Protein AF-C4XZP6-F1 (afdb_monomer_lite)

Structure (mmCIF, N/CA/C/O backbone):
data_AF-C4XZP6-F1
#
_entry.id   AF-C4XZP6-F1
#
loop_
_atom_site.group_PDB
_atom_site.id
_atom_site.type_symbol
_atom_site.label_atom_id
_atom_site.label_alt_id
_atom_site.label_comp_id
_atom_site.label_asym_id
_atom_site.label_entity_id
_atom_site.label_seq_id
_atom_site.pdbx_PDB_ins_code
_atom_site.Cartn_x
_atom_site.Cartn_y
_atom_site.Cartn_z
_atom_site.occupancy
_atom_site.B_iso_or_equiv
_atom_site.auth_seq_id
_atom_site.auth_comp_id
_atom_site.auth_asym_id
_atom_site.auth_atom_id
_atom_site.pdbx_PDB_model_num
ATOM 1 N N . MET A 1 1 ? 1.980 10.083 17.761 1.00 36.56 1 MET A N 1
ATOM 2 C CA . MET A 1 1 ? 0.941 9.073 18.060 1.00 36.56 1 MET A CA 1
ATOM 3 C C . MET A 1 1 ? -0.203 9.316 17.081 1.00 36.56 1 MET A C 1
ATOM 5 O O . MET A 1 1 ? -0.832 10.356 17.177 1.00 36.56 1 MET A O 1
ATOM 9 N N . ILE A 1 2 ? -0.388 8.468 16.061 1.00 39.47 2 ILE A N 1
ATOM 10 C CA . ILE A 1 2 ? -1.493 8.646 15.091 1.00 39.47 2 ILE A CA 1
ATOM 11 C C . ILE A 1 2 ? -2.807 8.425 15.848 1.00 39.47 2 ILE A C 1
ATOM 13 O O . ILE A 1 2 ? -3.033 7.315 16.325 1.00 39.47 2 ILE A O 1
ATOM 17 N N . SER A 1 3 ? -3.606 9.473 16.034 1.00 38.59 3 SER A N 1
ATOM 18 C CA . SER A 1 3 ? -4.962 9.370 16.576 1.00 38.59 3 SER A CA 1
ATOM 19 C C . SER A 1 3 ? -5.881 8.939 15.438 1.00 38.59 3 SER A C 1
ATOM 21 O O . SER A 1 3 ? -5.960 9.633 14.428 1.00 38.59 3 SER A O 1
ATOM 23 N N . VAL A 1 4 ? -6.518 7.777 15.568 1.00 53.53 4 VAL A N 1
ATOM 24 C CA . VAL A 1 4 ? -7.528 7.315 14.612 1.00 53.53 4 VAL A CA 1
ATOM 25 C C . VAL A 1 4 ? -8.869 7.786 15.163 1.00 53.53 4 VAL A C 1
ATOM 27 O O . VAL A 1 4 ? -9.370 7.216 16.126 1.00 53.53 4 VAL A O 1
ATOM 30 N N . ASN A 1 5 ? -9.392 8.885 14.620 1.00 47.44 5 ASN A N 1
ATOM 31 C CA . ASN A 1 5 ? -10.700 9.419 14.990 1.00 47.44 5 ASN A CA 1
ATOM 32 C C . ASN A 1 5 ? -11.721 8.890 13.976 1.00 47.44 5 ASN A C 1
ATOM 34 O O . ASN A 1 5 ? -11.789 9.409 12.862 1.00 47.44 5 ASN A O 1
ATOM 38 N N . SER A 1 6 ? -12.442 7.817 14.306 1.00 54.12 6 SER A N 1
ATOM 39 C CA . SER A 1 6 ? -13.440 7.233 13.411 1.00 54.12 6 SER A CA 1
ATOM 40 C C . SER A 1 6 ? -14.830 7.793 13.716 1.00 54.12 6 SER A C 1
ATOM 42 O O . SER A 1 6 ? -15.348 7.698 14.825 1.00 54.12 6 SER A O 1
ATOM 44 N N . THR A 1 7 ? -15.450 8.424 12.722 1.00 53.44 7 THR A N 1
ATOM 45 C CA . THR A 1 7 ? -16.771 9.062 12.830 1.00 53.44 7 THR A CA 1
ATOM 46 C C . THR A 1 7 ? -17.940 8.082 12.640 1.00 53.44 7 THR A C 1
ATOM 48 O O . THR A 1 7 ? -19.005 8.512 12.221 1.00 53.44 7 THR A O 1
ATOM 51 N N . SER A 1 8 ? -17.784 6.805 13.027 1.00 56.16 8 SER A N 1
ATOM 52 C CA . SER A 1 8 ? -18.677 5.653 12.763 1.00 56.16 8 SER A CA 1
ATOM 53 C C . SER A 1 8 ? -18.422 4.952 11.423 1.00 56.16 8 SER A C 1
ATOM 55 O O . SER A 1 8 ? -18.529 5.551 10.352 1.00 56.16 8 SER A O 1
ATOM 57 N N . ILE A 1 9 ? -18.129 3.650 11.482 1.00 63.28 9 ILE A N 1
ATOM 58 C CA . ILE A 1 9 ? -18.128 2.736 10.338 1.00 63.28 9 ILE A CA 1
ATOM 59 C C . ILE A 1 9 ? -19.550 2.210 10.127 1.00 63.28 9 ILE A C 1
ATOM 61 O O . ILE A 1 9 ? -20.199 1.706 11.042 1.00 63.28 9 ILE A O 1
ATOM 65 N N . ASN A 1 10 ? -20.033 2.298 8.889 1.00 64.81 10 ASN A N 1
ATOM 66 C CA . ASN A 1 10 ? -21.337 1.779 8.500 1.00 64.81 10 ASN A CA 1
ATOM 67 C C . ASN A 1 10 ? -21.317 0.229 8.438 1.00 64.81 10 ASN A C 1
ATOM 69 O O . ASN A 1 10 ? -20.648 -0.328 7.561 1.00 64.81 10 ASN A O 1
ATOM 73 N N . PRO A 1 11 ? -22.075 -0.494 9.289 1.00 72.00 11 PRO A N 1
ATOM 74 C CA . PRO A 1 11 ? -22.080 -1.961 9.314 1.00 72.00 11 PRO A CA 1
ATOM 75 C C . PRO A 1 11 ? -22.844 -2.601 8.142 1.00 72.00 11 PRO A C 1
ATOM 77 O O . PRO A 1 11 ? -22.829 -3.822 7.991 1.00 72.00 11 PRO A O 1
ATOM 80 N N . THR A 1 12 ? -23.498 -1.815 7.281 1.00 75.81 12 THR A N 1
ATOM 81 C CA . THR A 1 12 ? -24.358 -2.322 6.191 1.00 75.81 12 THR A CA 1
ATOM 82 C C . THR A 1 12 ? -23.607 -3.219 5.193 1.00 75.81 12 THR A C 1
ATOM 84 O O . THR A 1 12 ? -24.214 -4.043 4.514 1.00 75.81 12 THR A O 1
ATOM 87 N N . HIS A 1 13 ? -22.276 -3.122 5.127 1.00 80.31 13 HIS A N 1
ATOM 88 C CA . HIS A 1 13 ? -21.452 -3.886 4.185 1.00 80.31 13 HIS A CA 1
ATOM 89 C C . HIS A 1 13 ? -20.840 -5.176 4.754 1.00 80.31 13 HIS A C 1
ATOM 91 O O . HIS A 1 13 ? -20.135 -5.871 4.021 1.00 80.31 13 HIS A O 1
ATOM 97 N N . VAL A 1 14 ? -21.123 -5.549 6.010 1.00 88.50 14 VAL A N 1
ATOM 98 C CA . VAL A 1 14 ? -20.562 -6.766 6.641 1.00 88.50 14 VAL A CA 1
ATOM 99 C C . VAL A 1 14 ? -20.838 -8.021 5.808 1.00 88.50 14 VAL A C 1
ATOM 101 O O . VAL A 1 14 ? -19.929 -8.814 5.569 1.00 88.50 14 VAL A O 1
ATOM 104 N N . THR A 1 15 ? -22.058 -8.177 5.288 1.00 88.81 15 THR A N 1
ATOM 105 C CA . THR A 1 15 ? -22.430 -9.323 4.441 1.00 88.81 15 THR A CA 1
ATOM 106 C C . THR A 1 15 ? -21.605 -9.377 3.153 1.00 88.81 15 THR A C 1
ATOM 108 O O . THR A 1 15 ? -21.141 -10.445 2.757 1.00 88.81 15 THR A O 1
ATOM 111 N N . GLY A 1 16 ? -21.365 -8.224 2.519 1.00 85.75 16 GLY A N 1
ATOM 112 C CA . GLY A 1 16 ? -20.527 -8.128 1.320 1.00 85.75 16 GLY A CA 1
ATOM 113 C C . GLY A 1 16 ? -19.057 -8.451 1.603 1.00 85.75 16 GLY A C 1
ATOM 114 O O . GLY A 1 16 ? -18.406 -9.117 0.797 1.00 85.75 16 GLY A O 1
ATOM 115 N N . LEU A 1 17 ? -18.545 -8.053 2.772 1.00 87.00 17 LEU A N 1
ATOM 116 C CA . LEU A 1 17 ? -17.186 -8.377 3.215 1.00 87.00 17 LEU A CA 1
ATOM 117 C C . LEU A 1 17 ? -17.019 -9.877 3.479 1.00 87.00 17 LEU A C 1
ATOM 119 O O . LEU A 1 17 ? -16.052 -10.472 3.009 1.00 87.00 17 LEU A O 1
ATOM 123 N N . LEU A 1 18 ? -17.978 -10.511 4.158 1.00 92.56 18 LEU A N 1
ATOM 124 C CA . LEU A 1 18 ? -17.967 -11.960 4.390 1.00 92.56 18 LEU A CA 1
ATOM 125 C C . LEU A 1 18 ? -18.043 -12.748 3.078 1.00 92.56 18 LEU A C 1
ATOM 127 O O . LEU A 1 18 ? -17.294 -13.709 2.894 1.00 92.56 18 LEU A O 1
ATOM 131 N N . HIS A 1 19 ? -18.891 -12.312 2.143 1.00 92.19 19 HIS A N 1
ATOM 132 C CA . HIS A 1 19 ? -18.957 -12.907 0.809 1.00 92.19 19 HIS A CA 1
ATOM 133 C C . HIS A 1 19 ? -17.624 -12.765 0.065 1.00 92.19 19 HIS A C 1
ATOM 135 O O . HIS A 1 19 ? -17.132 -13.731 -0.512 1.00 92.19 19 HIS A O 1
ATOM 141 N N . THR A 1 20 ? -17.002 -11.585 0.122 1.00 90.62 20 THR A N 1
ATOM 142 C CA . THR A 1 20 ? -15.685 -11.339 -0.487 1.00 90.62 20 THR A CA 1
ATOM 143 C C . THR A 1 20 ? -14.618 -12.240 0.124 1.00 90.62 20 THR A C 1
ATOM 145 O O . THR A 1 20 ? -13.836 -12.835 -0.610 1.00 90.62 20 THR A O 1
ATOM 148 N N . LEU A 1 21 ? -14.611 -12.407 1.446 1.00 92.62 21 LEU A N 1
ATOM 149 C CA . LEU A 1 21 ? -13.652 -13.255 2.151 1.00 92.62 21 LEU A CA 1
ATOM 150 C C . LEU A 1 21 ? -13.828 -14.738 1.785 1.00 92.62 21 LEU A C 1
ATOM 152 O O . LEU A 1 21 ? -12.851 -15.427 1.480 1.00 92.62 21 LEU A O 1
ATOM 156 N N . SER A 1 22 ? -15.070 -15.226 1.749 1.00 95.75 22 SER A N 1
ATOM 157 C CA . SER A 1 22 ? -15.385 -16.596 1.326 1.00 95.75 22 SER A CA 1
ATOM 158 C C . SER A 1 22 ? -15.043 -16.837 -0.151 1.00 95.75 22 SER A C 1
ATOM 160 O O . SER A 1 22 ? -14.381 -17.818 -0.488 1.00 95.75 22 SER A O 1
ATOM 162 N N . SER A 1 23 ? -15.412 -15.911 -1.035 1.00 93.50 23 SER A N 1
ATOM 163 C CA . SER A 1 23 ? -15.118 -16.011 -2.464 1.00 93.50 23 SER A CA 1
ATOM 164 C C . SER A 1 23 ? -13.610 -15.964 -2.729 1.00 93.50 23 SER A C 1
ATOM 166 O O . SER A 1 23 ? -13.070 -16.870 -3.365 1.00 93.50 23 SER A O 1
ATOM 168 N N . ALA A 1 24 ? -12.902 -14.977 -2.174 1.00 92.44 24 ALA A N 1
ATOM 169 C CA . ALA A 1 24 ? -11.463 -14.822 -2.361 1.00 92.44 24 ALA A CA 1
ATOM 170 C C . ALA A 1 24 ? -10.676 -16.016 -1.809 1.00 92.44 24 ALA A C 1
ATOM 172 O O . ALA A 1 24 ? -9.755 -16.481 -2.474 1.00 92.44 24 ALA A O 1
ATOM 173 N N . SER A 1 25 ? -11.052 -16.557 -0.644 1.00 94.25 25 SER A N 1
ATOM 174 C CA . SER A 1 25 ? -10.408 -17.760 -0.095 1.00 94.25 25 SER A CA 1
ATOM 175 C C . SER A 1 25 ? -10.616 -18.989 -0.983 1.00 94.25 25 SER A C 1
ATOM 177 O O . SER A 1 25 ? -9.656 -19.719 -1.234 1.00 94.25 25 SER A O 1
ATOM 179 N N . SER A 1 26 ? -11.823 -19.186 -1.527 1.00 94.88 26 SER A N 1
ATOM 180 C CA . SER A 1 26 ? -12.100 -20.301 -2.444 1.00 94.88 26 SER A CA 1
ATOM 181 C C . SER A 1 26 ? -11.278 -20.225 -3.739 1.00 94.88 26 SER A C 1
ATOM 183 O O . SER A 1 26 ? -10.743 -21.233 -4.203 1.00 94.88 26 SER A O 1
ATOM 185 N N . ILE A 1 27 ? -11.109 -19.022 -4.297 1.00 91.81 27 ILE A N 1
ATOM 186 C CA . ILE A 1 27 ? -10.328 -18.816 -5.521 1.00 91.81 27 ILE A CA 1
ATOM 187 C C . ILE A 1 27 ? -8.834 -18.937 -5.225 1.00 91.81 27 ILE A C 1
ATOM 189 O O . ILE A 1 27 ? -8.109 -19.578 -5.981 1.00 91.81 27 ILE A O 1
ATOM 193 N N . LEU A 1 28 ? -8.366 -18.386 -4.104 1.00 92.12 28 LEU A N 1
ATOM 194 C CA . LEU A 1 28 ? -6.965 -18.474 -3.697 1.00 92.12 28 LEU A CA 1
ATOM 195 C C . LEU A 1 28 ? -6.515 -19.930 -3.514 1.00 92.12 28 LEU A C 1
ATOM 197 O O . LEU A 1 28 ? -5.395 -20.265 -3.887 1.00 92.12 28 LEU A O 1
ATOM 201 N N . ALA A 1 29 ? -7.399 -20.806 -3.023 1.00 92.56 29 ALA A N 1
ATOM 202 C CA . ALA A 1 29 ? -7.123 -22.235 -2.870 1.00 92.56 29 ALA A CA 1
ATOM 203 C C . ALA A 1 29 ? -6.872 -22.969 -4.203 1.00 92.56 29 ALA A C 1
ATOM 205 O O . ALA A 1 29 ? -6.243 -24.024 -4.212 1.00 92.56 29 ALA A O 1
ATOM 206 N N . THR A 1 30 ? -7.352 -22.422 -5.323 1.00 93.81 30 THR A N 1
ATOM 207 C CA . THR A 1 30 ? -7.225 -23.021 -6.666 1.00 93.81 30 THR A CA 1
ATOM 208 C C . THR A 1 30 ? -6.339 -22.201 -7.610 1.00 93.81 30 THR A C 1
ATOM 210 O O . THR A 1 30 ? -6.066 -22.608 -8.741 1.00 93.81 30 THR A O 1
ATOM 213 N N . ALA A 1 31 ? -5.858 -21.038 -7.166 1.00 90.25 31 ALA A N 1
ATOM 214 C CA . ALA A 1 31 ? -5.046 -20.143 -7.971 1.00 90.25 31 ALA A CA 1
ATOM 215 C C . ALA A 1 31 ? -3.575 -20.585 -7.985 1.00 90.25 31 ALA A C 1
ATOM 217 O O . ALA A 1 31 ? -2.897 -20.595 -6.964 1.00 90.25 31 ALA A O 1
ATOM 218 N N . HIS A 1 32 ? -3.051 -20.877 -9.178 1.00 89.31 32 HIS A N 1
ATOM 219 C CA . HIS A 1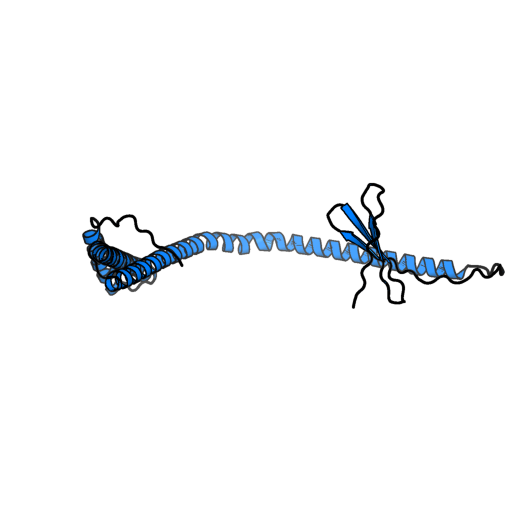 32 ? -1.640 -21.248 -9.371 1.00 89.31 32 HIS A CA 1
ATOM 220 C C . HIS A 1 32 ? -0.786 -20.143 -10.011 1.00 89.31 32 HIS A C 1
ATOM 222 O O . HIS A 1 32 ? 0.435 -20.252 -10.066 1.00 89.31 32 HIS A O 1
ATOM 228 N N . LYS A 1 33 ? -1.411 -19.081 -10.533 1.00 87.00 33 LYS A N 1
ATOM 229 C CA . LYS A 1 33 ? -0.711 -17.959 -11.178 1.00 87.00 33 LYS A CA 1
ATOM 230 C C . LYS A 1 33 ? -0.497 -16.820 -10.181 1.00 87.00 33 LYS A C 1
ATOM 232 O O . LYS A 1 33 ? -1.428 -16.449 -9.471 1.00 87.00 33 LYS A O 1
ATOM 237 N N . ASN A 1 34 ? 0.685 -16.202 -10.219 1.00 82.38 34 ASN A N 1
ATOM 238 C CA . ASN A 1 34 ? 1.077 -15.129 -9.293 1.00 82.38 34 ASN A CA 1
ATOM 239 C C . ASN A 1 34 ? 0.108 -13.935 -9.286 1.00 82.38 34 ASN A C 1
ATOM 241 O O . ASN A 1 34 ? -0.184 -13.407 -8.221 1.00 82.38 34 ASN A O 1
ATOM 245 N N . GLY A 1 35 ? -0.420 -13.533 -10.450 1.00 82.94 35 GLY A N 1
ATOM 246 C CA . GLY A 1 35 ? -1.363 -12.410 -10.554 1.00 82.94 35 GLY A CA 1
ATOM 247 C C . GLY A 1 35 ? -2.646 -12.638 -9.743 1.00 82.94 35 GLY A C 1
ATOM 248 O O . GLY A 1 35 ? -2.888 -11.905 -8.789 1.00 82.94 35 GLY A O 1
ATOM 249 N N . PRO A 1 36 ? -3.437 -13.683 -10.056 1.00 81.31 36 PRO A N 1
ATOM 250 C CA . PRO A 1 36 ? -4.613 -14.047 -9.270 1.00 81.31 36 PRO A CA 1
ATOM 251 C C . PRO A 1 36 ? -4.313 -14.245 -7.780 1.00 81.31 36 PRO A C 1
ATOM 253 O O . PRO A 1 36 ? -5.028 -13.699 -6.947 1.00 81.31 36 PRO A O 1
ATOM 256 N N . VAL A 1 37 ? -3.239 -14.965 -7.431 1.00 87.44 37 VAL A N 1
ATOM 257 C CA . VAL A 1 37 ? -2.861 -15.187 -6.022 1.00 87.44 37 VAL A CA 1
ATOM 258 C C . VAL A 1 37 ? -2.673 -13.859 -5.288 1.00 87.44 37 VAL A C 1
ATOM 260 O O . VAL A 1 37 ? -3.221 -13.670 -4.203 1.00 87.44 37 VAL A O 1
ATOM 263 N N . TYR A 1 38 ? -1.965 -12.912 -5.905 1.00 86.44 38 TYR A N 1
ATOM 264 C CA . TYR A 1 38 ? -1.749 -11.589 -5.334 1.00 86.44 38 TYR A CA 1
ATOM 265 C C . TYR A 1 38 ? -3.066 -10.823 -5.157 1.00 86.44 38 TYR A C 1
ATOM 267 O O . TYR A 1 38 ? -3.403 -10.442 -4.035 1.00 86.44 38 TYR A O 1
ATOM 275 N N . THR A 1 39 ? -3.858 -10.671 -6.220 1.00 87.75 39 THR A N 1
ATOM 276 C CA . THR A 1 39 ? -5.121 -9.916 -6.184 1.00 87.75 39 THR A CA 1
ATOM 277 C C . THR A 1 39 ? -6.100 -10.470 -5.144 1.00 87.75 39 THR A C 1
ATOM 279 O O . THR A 1 39 ? -6.626 -9.718 -4.324 1.00 87.75 39 THR A O 1
ATOM 282 N N . TYR A 1 40 ? -6.308 -11.789 -5.111 1.00 90.75 40 TYR A N 1
ATOM 283 C CA . TYR A 1 40 ? -7.232 -12.397 -4.151 1.00 90.75 40 TYR A CA 1
ATOM 284 C C . TYR A 1 40 ? -6.689 -12.374 -2.715 1.00 90.75 40 TYR A C 1
ATOM 286 O O . TYR A 1 40 ? -7.476 -12.244 -1.776 1.00 90.75 40 TYR A O 1
ATOM 294 N N . SER A 1 41 ? -5.364 -12.406 -2.516 1.00 90.62 41 SER A N 1
ATOM 295 C CA . SER A 1 41 ? -4.771 -12.213 -1.184 1.00 90.62 41 SER A CA 1
ATOM 296 C C . SER A 1 41 ? -5.009 -10.800 -0.635 1.00 90.62 41 SER A C 1
ATOM 298 O O . SER A 1 41 ? -5.280 -10.644 0.557 1.00 90.62 41 SER A O 1
ATOM 300 N N . GLN A 1 42 ? -4.999 -9.778 -1.499 1.00 90.56 42 GLN A N 1
ATOM 301 C CA . GLN A 1 42 ? -5.335 -8.407 -1.112 1.00 90.56 42 GLN A CA 1
ATOM 302 C C . GLN A 1 42 ? -6.809 -8.271 -0.734 1.00 90.56 42 GLN A C 1
ATOM 304 O O . GLN A 1 42 ? -7.117 -7.661 0.289 1.00 90.56 42 GLN A O 1
ATOM 309 N N . TYR A 1 43 ? -7.717 -8.877 -1.505 1.00 91.75 43 TYR A N 1
ATOM 310 C CA . TYR A 1 43 ? -9.146 -8.889 -1.171 1.00 91.75 43 TYR A CA 1
ATOM 311 C C . TYR A 1 43 ? -9.413 -9.571 0.170 1.00 91.75 43 TYR A C 1
ATOM 313 O O . TYR A 1 43 ? -10.204 -9.068 0.966 1.00 91.75 43 TYR A O 1
ATOM 321 N N . LEU A 1 44 ? -8.715 -10.672 0.456 1.00 92.50 44 LEU A N 1
ATOM 322 C CA . LEU A 1 44 ? -8.837 -11.386 1.724 1.00 92.50 44 LEU A CA 1
ATOM 323 C C . LEU A 1 44 ? -8.329 -10.539 2.900 1.00 92.50 44 LEU A C 1
ATOM 325 O O . LEU A 1 44 ? -9.043 -10.387 3.893 1.00 92.50 44 LEU A O 1
ATOM 329 N N . ARG A 1 45 ? -7.137 -9.938 2.777 1.00 91.94 45 ARG A N 1
ATOM 330 C CA . ARG A 1 45 ? -6.576 -9.038 3.801 1.00 91.94 45 ARG A CA 1
ATOM 331 C C . ARG A 1 45 ? -7.471 -7.822 4.034 1.00 91.94 45 ARG A C 1
ATOM 333 O O . ARG A 1 45 ? -7.759 -7.506 5.183 1.00 91.94 45 ARG A O 1
ATOM 340 N N . GLY A 1 46 ? -7.951 -7.188 2.964 1.00 91.44 46 GLY A N 1
ATOM 341 C CA . GLY A 1 46 ? -8.825 -6.018 3.041 1.00 91.44 46 GLY A CA 1
ATOM 342 C C . GLY A 1 46 ? -10.145 -6.349 3.727 1.00 91.44 46 GLY A C 1
ATOM 343 O O . GLY A 1 46 ? -10.510 -5.694 4.699 1.00 91.44 46 GLY A O 1
ATOM 344 N N . ALA A 1 47 ? -10.809 -7.428 3.300 1.00 90.94 47 ALA A N 1
ATOM 345 C CA . ALA A 1 47 ? -12.059 -7.870 3.909 1.00 90.94 47 ALA A CA 1
ATOM 346 C C . ALA A 1 47 ? -11.888 -8.235 5.392 1.00 90.94 47 ALA A C 1
ATOM 348 O O . ALA A 1 47 ? -12.694 -7.818 6.225 1.00 90.94 47 ALA A O 1
ATOM 349 N N . SER A 1 48 ? -10.820 -8.960 5.739 1.00 93.50 48 SER A N 1
ATOM 350 C CA . SER A 1 48 ? -10.525 -9.327 7.128 1.00 93.50 48 SER A CA 1
ATOM 351 C C . SER A 1 48 ? -10.223 -8.105 7.999 1.00 93.50 48 SER A C 1
ATOM 353 O O . SER A 1 48 ? -10.734 -8.013 9.115 1.00 93.50 48 SER A O 1
ATOM 355 N N . ALA A 1 49 ? -9.420 -7.158 7.510 1.00 91.88 49 ALA A N 1
ATOM 356 C CA . ALA A 1 49 ? -9.093 -5.940 8.246 1.00 91.88 49 ALA A CA 1
ATOM 357 C C . ALA A 1 49 ? -10.337 -5.059 8.447 1.00 91.88 49 ALA A C 1
ATOM 359 O O . ALA A 1 49 ? -10.576 -4.580 9.555 1.00 91.88 49 ALA A O 1
ATOM 360 N N . SER A 1 50 ? -11.191 -4.915 7.428 1.00 91.19 50 SER A N 1
ATOM 361 C CA . SER A 1 50 ? -12.460 -4.188 7.551 1.00 91.19 50 SER A CA 1
ATOM 362 C C . SER A 1 50 ? -13.416 -4.835 8.560 1.00 91.19 50 SER A C 1
ATOM 364 O O . SER A 1 50 ? -14.014 -4.125 9.367 1.00 91.19 50 SER A O 1
ATOM 366 N N . LEU A 1 51 ? -13.538 -6.167 8.570 1.00 91.00 51 LEU A N 1
ATOM 367 C CA . LEU A 1 51 ? -14.353 -6.878 9.565 1.00 91.00 51 LEU A CA 1
ATOM 368 C C . LEU A 1 51 ? -13.803 -6.696 10.987 1.00 91.00 51 LEU A C 1
ATOM 370 O O . LEU A 1 51 ? -14.573 -6.432 11.913 1.00 91.00 51 LEU A O 1
ATOM 374 N N . ASN A 1 52 ? -12.479 -6.755 11.155 1.00 92.00 52 ASN A N 1
ATOM 375 C CA . ASN A 1 52 ? -11.830 -6.488 12.438 1.00 92.00 52 ASN A CA 1
ATOM 376 C C . ASN A 1 52 ? -12.091 -5.052 12.913 1.00 92.00 52 ASN A C 1
ATOM 378 O O . ASN A 1 52 ? -12.438 -4.861 14.079 1.00 92.00 52 ASN A O 1
ATOM 382 N N . ALA A 1 53 ? -12.010 -4.060 12.022 1.00 90.19 53 ALA A N 1
ATOM 383 C CA . ALA A 1 53 ? -12.323 -2.667 12.339 1.00 90.19 53 ALA A CA 1
ATOM 384 C C . ALA A 1 53 ? -13.783 -2.491 12.795 1.00 90.19 53 ALA A C 1
ATOM 386 O O . ALA A 1 53 ? -14.024 -1.899 13.845 1.00 90.19 53 ALA A O 1
ATOM 387 N N . ILE A 1 54 ? -14.746 -3.076 12.070 1.00 89.56 54 ILE A N 1
ATOM 388 C CA . ILE A 1 54 ? -16.175 -3.042 12.435 1.00 89.56 54 ILE A CA 1
ATOM 389 C C . ILE A 1 54 ? -16.400 -3.684 13.810 1.00 89.56 54 ILE A C 1
ATOM 391 O O . ILE A 1 54 ? -17.101 -3.127 14.658 1.00 89.56 54 ILE A O 1
ATOM 395 N N . SER A 1 55 ? -15.780 -4.842 14.060 1.00 91.75 55 SER A N 1
ATOM 396 C CA . SER A 1 55 ? -15.902 -5.525 15.351 1.00 91.75 55 SER A CA 1
ATOM 397 C C . SER A 1 55 ? -15.319 -4.687 16.497 1.00 91.75 55 SER A C 1
ATOM 399 O O . SER A 1 55 ? -15.962 -4.537 17.536 1.00 91.75 55 SER A O 1
ATOM 401 N N . ALA A 1 56 ? -14.159 -4.056 16.294 1.00 89.94 56 ALA A N 1
ATOM 402 C CA . ALA A 1 56 ? -13.515 -3.207 17.288 1.00 89.94 56 ALA A CA 1
ATOM 403 C C . ALA A 1 56 ? -14.346 -1.954 17.604 1.00 89.94 56 ALA A C 1
ATOM 405 O O . ALA A 1 56 ? -14.466 -1.577 18.771 1.00 89.94 56 ALA A O 1
ATOM 406 N N . GLU A 1 57 ? -14.979 -1.343 16.600 1.00 87.81 57 GLU A N 1
ATOM 407 C CA . GLU A 1 57 ? -15.896 -0.224 16.827 1.00 87.81 57 GLU A CA 1
ATOM 408 C C . GLU A 1 57 ? -17.132 -0.624 17.627 1.00 87.81 57 GLU A C 1
ATOM 410 O O . GLU A 1 57 ? -17.534 0.107 18.533 1.00 87.81 57 GLU A O 1
ATOM 415 N N . SER A 1 58 ? -17.705 -1.800 17.357 1.00 88.94 58 SER A N 1
ATOM 416 C CA . SER A 1 58 ? -18.846 -2.296 18.135 1.00 88.94 58 SER A CA 1
ATOM 417 C C . SER A 1 58 ? -18.501 -2.460 19.625 1.00 88.94 58 SER A C 1
ATOM 419 O O . SER A 1 58 ? -19.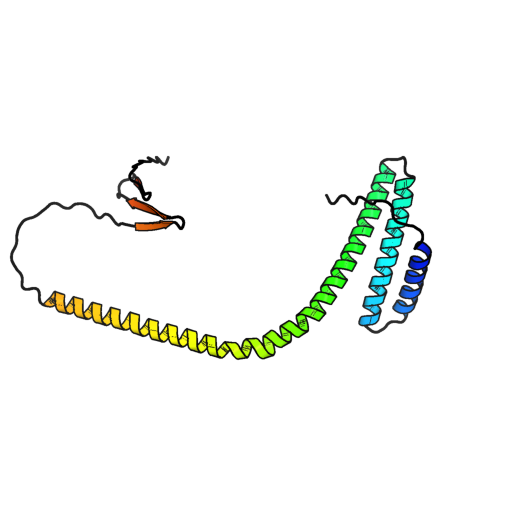302 -2.121 20.503 1.00 88.94 58 SER A O 1
ATOM 421 N N . VAL A 1 59 ? -17.269 -2.892 19.923 1.00 91.31 59 VAL A N 1
ATOM 422 C CA . VAL A 1 59 ? -16.753 -2.985 21.294 1.00 91.31 59 VAL A CA 1
ATOM 423 C C . VAL A 1 59 ? -16.502 -1.595 21.874 1.00 91.31 59 VAL A C 1
ATOM 425 O O . VAL A 1 59 ? -16.876 -1.348 23.015 1.00 91.31 59 VAL A O 1
ATOM 428 N N . LEU A 1 60 ? -15.929 -0.656 21.116 1.00 90.44 60 LEU A N 1
ATOM 429 C CA . LEU A 1 60 ? -15.731 0.726 21.580 1.00 90.44 60 LEU A CA 1
ATOM 430 C C . LEU A 1 60 ? -17.047 1.427 21.928 1.00 90.44 60 LEU A C 1
ATOM 432 O O . LEU A 1 60 ? -17.095 2.164 22.914 1.00 90.44 60 LEU A O 1
ATOM 436 N N . ALA A 1 61 ? -18.103 1.171 21.155 1.00 87.25 61 ALA A N 1
ATOM 437 C CA . ALA A 1 61 ? -19.425 1.746 21.374 1.00 87.25 61 ALA A CA 1
ATOM 438 C C . ALA A 1 61 ? -20.096 1.232 22.661 1.00 87.25 61 ALA A C 1
ATOM 440 O O . ALA A 1 61 ? -20.893 1.946 23.265 1.00 87.25 61 ALA A O 1
ATOM 441 N N . THR A 1 62 ? -19.775 0.008 23.092 1.00 90.19 62 THR A N 1
ATOM 442 C CA . THR A 1 62 ? -20.431 -0.667 24.228 1.00 90.19 62 THR A CA 1
ATOM 443 C C . THR A 1 62 ? -19.552 -0.774 25.476 1.00 90.19 62 THR A C 1
ATOM 445 O O . THR A 1 62 ? -20.061 -0.970 26.581 1.00 90.19 62 THR A O 1
ATOM 448 N N . ALA A 1 63 ? -18.234 -0.617 25.343 1.00 88.00 63 ALA A N 1
ATOM 449 C CA . ALA A 1 63 ? -17.291 -0.763 26.440 1.00 88.00 63 ALA A CA 1
ATOM 450 C C . ALA A 1 63 ? -17.402 0.392 27.445 1.00 88.00 63 ALA A C 1
ATOM 452 O O . ALA A 1 63 ? -17.130 1.551 27.133 1.00 88.00 63 ALA A O 1
ATOM 453 N N . THR A 1 64 ? -17.706 0.068 28.700 1.00 90.94 64 THR A N 1
ATOM 454 C CA . THR A 1 64 ? -17.635 1.007 29.833 1.00 90.94 64 THR A CA 1
ATOM 455 C C . THR A 1 64 ? -16.265 0.977 30.513 1.00 90.94 64 THR A C 1
ATOM 457 O O . THR A 1 64 ? -15.763 2.016 30.942 1.00 90.94 64 THR A O 1
ATOM 460 N N . ALA A 1 65 ? -15.619 -0.192 30.551 1.00 92.81 65 ALA A N 1
ATOM 461 C CA . ALA A 1 65 ? -14.304 -0.386 31.151 1.00 92.81 65 ALA A CA 1
ATOM 462 C C . ALA A 1 65 ? -13.175 0.237 30.309 1.00 92.81 65 ALA A C 1
ATOM 464 O O . ALA A 1 65 ? -13.100 0.047 29.092 1.00 92.81 65 ALA A O 1
ATOM 465 N N . SER A 1 66 ? -12.242 0.927 30.972 1.00 90.38 66 SER A N 1
ATOM 466 C CA . SER A 1 66 ? -11.078 1.556 30.330 1.00 90.38 66 SER A CA 1
ATOM 467 C C . SER A 1 66 ? -10.159 0.542 29.637 1.00 90.38 66 SER A C 1
ATOM 469 O O . SER A 1 66 ? -9.649 0.820 28.553 1.00 90.38 66 SER A O 1
ATOM 471 N N . SER A 1 67 ? -10.002 -0.654 30.209 1.00 90.88 67 SER A N 1
ATOM 472 C CA . SER A 1 67 ? -9.220 -1.750 29.623 1.00 90.88 67 SER A CA 1
ATOM 473 C C . SER A 1 67 ? -9.824 -2.273 28.315 1.00 90.88 67 SER A C 1
ATOM 475 O O . SER A 1 67 ? -9.101 -2.474 27.339 1.00 90.88 67 SER A O 1
ATOM 477 N N . ALA A 1 68 ? -11.150 -2.428 28.257 1.00 89.19 68 ALA A N 1
ATOM 478 C CA . ALA A 1 68 ? -11.860 -2.853 27.052 1.00 89.19 68 ALA A CA 1
ATOM 479 C C . ALA A 1 68 ? -11.770 -1.796 25.940 1.00 89.19 68 ALA A C 1
ATOM 481 O O . ALA A 1 68 ? -11.487 -2.138 24.791 1.00 89.19 68 ALA A O 1
ATOM 482 N N . LYS A 1 69 ? -11.901 -0.505 26.286 1.00 90.06 69 LYS A N 1
ATOM 483 C CA . LYS A 1 69 ? -11.696 0.602 25.336 1.00 90.06 69 LYS A CA 1
ATOM 484 C C . LYS A 1 69 ? -10.277 0.622 24.768 1.00 90.06 69 LYS A C 1
ATOM 486 O O . LYS A 1 69 ? -10.106 0.807 23.564 1.00 90.06 69 LYS A O 1
ATOM 491 N N . ALA A 1 70 ? -9.262 0.414 25.608 1.00 91.00 70 ALA A N 1
ATOM 492 C CA . ALA A 1 70 ? -7.868 0.386 25.170 1.00 91.00 70 ALA A CA 1
ATOM 493 C C . ALA A 1 70 ? -7.586 -0.792 24.221 1.00 91.00 70 ALA A C 1
ATOM 495 O O . ALA A 1 70 ? -6.979 -0.594 23.168 1.00 91.00 70 ALA A O 1
ATOM 496 N N . SER A 1 71 ? -8.080 -1.989 24.553 1.00 93.50 71 SER A N 1
ATOM 497 C CA . SER A 1 71 ? -7.941 -3.185 23.711 1.00 93.50 71 SER A CA 1
ATOM 498 C C . SER A 1 71 ? -8.618 -3.006 22.347 1.00 93.50 71 SER A C 1
ATOM 500 O O . SER A 1 71 ? -7.992 -3.200 21.305 1.00 93.50 71 SER A O 1
ATOM 502 N N . ALA A 1 72 ? -9.867 -2.532 22.336 1.00 91.38 72 ALA A N 1
ATOM 503 C CA . ALA A 1 72 ? -10.601 -2.288 21.100 1.00 91.38 72 ALA A CA 1
ATOM 504 C C . ALA A 1 72 ? -9.959 -1.177 20.247 1.00 91.38 72 ALA A C 1
ATOM 506 O O . ALA A 1 72 ? -9.850 -1.316 19.032 1.00 91.38 72 ALA A O 1
ATOM 507 N N . SER A 1 73 ? -9.427 -0.122 20.873 1.00 91.38 73 SER A N 1
ATOM 508 C CA . SER A 1 73 ? -8.659 0.917 20.166 1.00 91.38 73 SER A CA 1
ATOM 509 C C . SER A 1 73 ? -7.386 0.363 19.520 1.00 91.38 73 SER A C 1
ATOM 511 O O . SER A 1 73 ? -7.028 0.766 18.414 1.00 91.38 73 SER A O 1
ATOM 513 N N . ALA A 1 74 ? -6.693 -0.565 20.188 1.00 91.88 74 ALA A N 1
ATOM 514 C CA . ALA A 1 74 ? -5.509 -1.217 19.634 1.00 91.88 74 ALA A CA 1
ATOM 515 C C . ALA A 1 74 ? -5.865 -2.115 18.438 1.00 91.88 74 ALA A C 1
ATOM 517 O O . ALA A 1 74 ? -5.179 -2.061 17.416 1.00 91.88 74 ALA A O 1
ATOM 518 N N . ALA A 1 75 ? -6.963 -2.871 18.528 1.00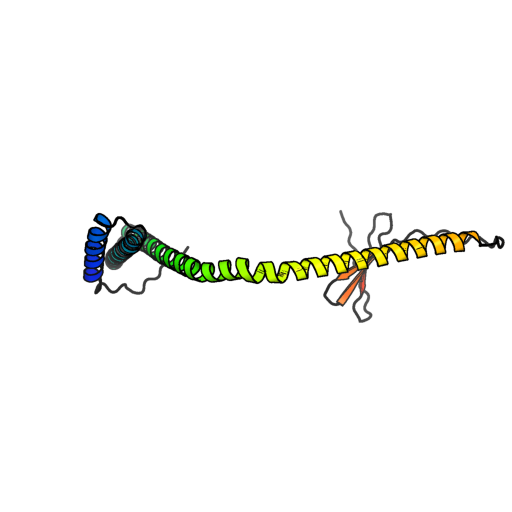 91.69 75 ALA A N 1
ATOM 519 C CA . ALA A 1 75 ? -7.470 -3.688 17.426 1.00 91.69 75 ALA A CA 1
ATOM 520 C C . ALA A 1 75 ? -7.876 -2.831 16.215 1.00 91.69 75 ALA A C 1
ATOM 522 O O . ALA A 1 75 ? -7.460 -3.118 15.091 1.00 91.69 75 ALA A O 1
ATOM 523 N N . LEU A 1 76 ? -8.602 -1.731 16.445 1.00 90.94 76 LEU A N 1
ATOM 524 C CA . LEU A 1 76 ? -8.982 -0.780 15.398 1.00 90.94 76 LEU A CA 1
ATOM 525 C C . LEU A 1 76 ? -7.748 -0.163 14.727 1.00 90.94 76 LEU A C 1
ATOM 527 O O . LEU A 1 76 ? -7.676 -0.073 13.503 1.00 90.94 76 LEU A O 1
ATOM 531 N N . ARG A 1 77 ? -6.740 0.214 15.522 1.00 90.69 77 ARG A N 1
ATOM 532 C CA . ARG A 1 77 ? -5.469 0.740 15.013 1.00 90.69 77 ARG A CA 1
ATOM 533 C C . ARG A 1 77 ? -4.724 -0.289 14.162 1.00 90.69 77 ARG A C 1
ATOM 535 O O . ARG A 1 77 ? -4.186 0.083 13.126 1.00 90.69 77 ARG A O 1
ATOM 542 N N . SER A 1 78 ? -4.678 -1.549 14.590 1.00 93.75 78 SER A N 1
ATOM 543 C CA . SER A 1 78 ? -4.043 -2.625 13.821 1.00 93.75 78 SER A CA 1
ATOM 544 C C . SER A 1 78 ? -4.736 -2.816 12.474 1.00 93.75 78 SER A C 1
ATOM 546 O O . SER A 1 78 ? -4.076 -2.798 11.443 1.00 93.75 78 SER A O 1
ATOM 548 N N . ALA A 1 79 ? -6.069 -2.894 12.475 1.00 89.38 79 ALA A N 1
ATOM 549 C CA . ALA A 1 79 ? -6.853 -3.008 11.251 1.00 89.38 79 ALA A CA 1
ATOM 550 C C . ALA A 1 79 ? -6.643 -1.810 10.305 1.00 89.38 79 ALA A C 1
ATOM 552 O O . ALA A 1 79 ? -6.528 -1.986 9.093 1.00 89.38 79 ALA A O 1
ATOM 553 N N . ALA A 1 80 ? -6.538 -0.594 10.850 1.00 89.31 80 ALA A N 1
ATOM 554 C CA . ALA A 1 80 ? -6.241 0.602 10.066 1.00 89.31 80 ALA A CA 1
ATOM 555 C C . ALA A 1 80 ? -4.840 0.556 9.429 1.00 89.31 80 ALA A C 1
ATOM 557 O O . ALA A 1 80 ? -4.678 0.968 8.283 1.00 89.31 80 ALA A O 1
ATOM 558 N N . LEU A 1 81 ? -3.835 0.038 10.145 1.00 90.00 81 LEU A N 1
ATOM 559 C CA . LEU A 1 81 ? -2.487 -0.144 9.599 1.00 90.00 81 LEU A CA 1
ATOM 560 C C . LEU A 1 81 ? -2.459 -1.198 8.486 1.00 90.00 81 LEU A C 1
ATOM 562 O O . LEU A 1 81 ? -1.785 -0.985 7.482 1.00 90.00 81 LEU A O 1
ATOM 566 N N . ASP A 1 82 ? -3.218 -2.285 8.625 1.00 90.00 82 ASP A N 1
ATOM 567 C CA . ASP A 1 82 ? -3.325 -3.311 7.582 1.00 90.00 82 ASP A CA 1
ATOM 568 C C . ASP A 1 82 ? -3.970 -2.760 6.301 1.00 90.00 82 ASP A C 1
ATOM 570 O O . ASP A 1 82 ? -3.484 -3.025 5.199 1.00 90.00 82 ASP A O 1
ATOM 574 N N . LEU A 1 83 ? -5.028 -1.951 6.436 1.00 89.75 83 LEU A N 1
ATOM 575 C CA . LEU A 1 83 ? -5.680 -1.279 5.307 1.00 89.75 83 LEU A CA 1
ATOM 576 C C . LEU A 1 83 ? -4.761 -0.244 4.643 1.00 89.75 83 LEU A C 1
ATOM 578 O O . LEU A 1 83 ? -4.661 -0.223 3.418 1.00 89.75 83 LEU A O 1
ATOM 582 N N . ALA A 1 84 ? -4.042 0.559 5.431 1.00 86.69 84 ALA A N 1
ATOM 583 C CA . ALA A 1 84 ? -3.057 1.505 4.905 1.00 86.69 84 ALA A CA 1
ATOM 584 C C . ALA A 1 84 ? -1.902 0.789 4.181 1.00 86.69 84 ALA A C 1
ATOM 586 O O . ALA A 1 84 ? -1.411 1.263 3.158 1.00 86.69 84 ALA A O 1
ATOM 587 N N . GLY A 1 85 ? -1.486 -0.380 4.679 1.00 86.56 85 GLY A N 1
ATOM 588 C CA . GLY A 1 85 ? -0.506 -1.230 4.007 1.00 86.56 85 GLY A CA 1
ATOM 589 C C . GLY A 1 85 ? -0.994 -1.721 2.641 1.00 86.56 85 GLY A C 1
ATOM 590 O O . GLY A 1 85 ? -0.230 -1.697 1.681 1.00 86.56 85 GLY A O 1
ATOM 591 N N . LEU A 1 86 ? -2.269 -2.107 2.525 1.00 89.69 86 LEU A N 1
ATOM 592 C CA . LEU A 1 86 ? -2.865 -2.505 1.243 1.00 89.69 86 LEU A CA 1
ATOM 593 C C . LEU A 1 86 ? -2.949 -1.347 0.249 1.00 89.69 86 LEU A C 1
ATOM 595 O O . LEU A 1 86 ? -2.638 -1.540 -0.926 1.00 89.69 86 LEU A O 1
ATOM 599 N N . GLU A 1 87 ? -3.340 -0.159 0.710 1.00 86.19 87 GLU A N 1
ATOM 600 C CA . GLU A 1 87 ? -3.344 1.048 -0.121 1.00 86.19 87 GLU A CA 1
ATOM 601 C C . GLU A 1 87 ? -1.935 1.346 -0.643 1.00 86.19 87 GLU A C 1
ATOM 603 O O . GLU A 1 87 ? -1.748 1.544 -1.842 1.00 86.19 87 GLU A O 1
ATOM 608 N N . TRP A 1 88 ? -0.927 1.285 0.232 1.00 84.38 88 TRP A N 1
ATOM 609 C CA . TRP A 1 88 ? 0.469 1.463 -0.155 1.00 84.38 88 TRP A CA 1
ATOM 610 C C . TRP A 1 88 ? 0.927 0.429 -1.188 1.00 84.38 88 TRP A C 1
ATOM 612 O O . TRP A 1 88 ? 1.530 0.791 -2.195 1.00 84.38 88 TRP A O 1
ATOM 622 N N . GLU A 1 89 ? 0.622 -0.852 -0.974 1.00 83.19 89 GLU A N 1
ATOM 623 C CA . GLU A 1 89 ? 0.947 -1.923 -1.920 1.00 83.19 89 GLU A CA 1
ATOM 624 C C . GLU A 1 89 ? 0.299 -1.685 -3.295 1.00 83.19 89 GLU A C 1
ATOM 626 O O . GLU A 1 89 ? 0.968 -1.816 -4.322 1.00 83.19 89 GLU A O 1
ATOM 631 N N . GLN A 1 90 ? -0.976 -1.285 -3.339 1.00 80.62 90 GLN A N 1
ATOM 632 C CA . GLN A 1 90 ? -1.662 -0.947 -4.592 1.00 80.62 90 GLN A CA 1
ATOM 633 C C . GLN A 1 90 ? -1.046 0.276 -5.278 1.00 80.62 90 GLN A C 1
ATOM 635 O O . GLN A 1 90 ? -0.877 0.275 -6.504 1.00 80.62 90 GLN A O 1
ATOM 640 N N . ASN A 1 91 ? -0.660 1.290 -4.503 1.00 78.31 91 ASN A N 1
ATOM 641 C CA . ASN A 1 91 ? 0.003 2.474 -5.034 1.00 78.31 91 ASN A CA 1
ATOM 642 C C . ASN A 1 91 ? 1.373 2.124 -5.614 1.00 78.31 91 ASN A C 1
ATOM 644 O O . ASN A 1 91 ? 1.664 2.505 -6.742 1.00 78.31 91 ASN A O 1
ATOM 648 N N . GLN A 1 92 ? 2.178 1.317 -4.916 1.00 74.69 92 GLN A N 1
ATOM 649 C CA . GLN A 1 92 ? 3.474 0.876 -5.430 1.00 74.69 92 GLN A CA 1
ATOM 650 C C . GLN A 1 92 ? 3.346 0.057 -6.711 1.00 74.69 92 GLN A C 1
ATOM 652 O O . GLN A 1 92 ? 4.155 0.230 -7.617 1.00 74.69 92 GLN A O 1
ATOM 657 N N . TYR A 1 93 ? 2.336 -0.807 -6.831 1.00 65.62 93 TYR A N 1
ATOM 658 C CA . TYR A 1 93 ? 2.099 -1.540 -8.078 1.00 65.62 93 TYR A CA 1
ATOM 659 C C . TYR A 1 93 ? 1.670 -0.620 -9.222 1.00 65.62 93 TYR A C 1
ATOM 661 O O . TYR A 1 93 ? 2.129 -0.793 -10.353 1.00 65.62 93 TYR A O 1
ATOM 669 N N . THR A 1 94 ? 0.838 0.379 -8.928 1.00 67.56 94 THR A N 1
ATOM 670 C CA . THR A 1 94 ? 0.424 1.392 -9.907 1.00 67.56 94 THR A CA 1
ATOM 671 C C . THR A 1 94 ? 1.620 2.230 -10.355 1.00 67.56 94 THR A C 1
ATOM 673 O O . THR A 1 94 ? 1.845 2.403 -11.553 1.00 67.56 94 THR A O 1
ATOM 676 N N . GLU A 1 95 ? 2.454 2.676 -9.417 1.00 62.62 95 GLU A N 1
ATOM 677 C CA . GLU A 1 95 ? 3.706 3.375 -9.699 1.00 62.62 95 GLU A CA 1
ATOM 678 C C . GLU A 1 95 ? 4.664 2.504 -10.508 1.00 62.62 95 GLU A C 1
ATOM 680 O O . GLU A 1 95 ? 5.242 2.978 -11.480 1.00 62.62 95 GLU A O 1
ATOM 685 N N . TRP A 1 96 ? 4.814 1.224 -10.172 1.00 61.34 96 TRP A N 1
ATOM 686 C CA . TRP A 1 96 ? 5.703 0.323 -10.902 1.00 61.34 96 TRP A CA 1
ATOM 687 C C . TRP A 1 96 ? 5.236 0.145 -12.352 1.00 61.34 96 TRP A C 1
ATOM 689 O O . TRP A 1 96 ? 6.040 0.262 -13.274 1.00 61.34 96 TRP A O 1
ATOM 699 N N . LEU A 1 97 ? 3.935 -0.049 -12.578 1.00 61.66 97 LEU A N 1
ATOM 700 C CA . LEU A 1 97 ? 3.356 -0.154 -13.922 1.00 61.66 97 LEU A CA 1
ATOM 701 C C . LEU A 1 97 ? 3.435 1.156 -14.717 1.00 61.66 97 LEU A C 1
ATOM 703 O O . LEU A 1 97 ? 3.569 1.108 -15.937 1.00 61.66 97 LEU A O 1
ATOM 707 N N . THR A 1 98 ? 3.394 2.309 -14.049 1.00 63.28 98 THR A N 1
ATOM 708 C CA . THR A 1 98 ? 3.442 3.627 -14.705 1.00 63.28 98 THR A CA 1
ATOM 709 C C . THR A 1 98 ? 4.880 4.071 -14.991 1.00 63.28 98 THR A C 1
ATOM 711 O O . THR A 1 98 ? 5.185 4.574 -16.069 1.00 63.28 98 THR A O 1
ATOM 714 N N . LEU A 1 99 ? 5.804 3.822 -14.060 1.00 62.19 99 LEU A N 1
ATOM 715 C CA . LEU A 1 99 ? 7.204 4.233 -14.162 1.00 62.19 99 LEU A CA 1
ATOM 716 C C . LEU A 1 99 ? 8.031 3.316 -15.062 1.00 62.19 99 LEU A C 1
ATOM 718 O O . LEU A 1 99 ? 9.052 3.755 -15.584 1.00 62.19 99 LEU A O 1
ATOM 722 N N . TRP A 1 100 ? 7.663 2.044 -15.237 1.00 64.25 100 TRP A N 1
ATOM 723 C CA . TRP A 1 100 ? 8.456 1.125 -16.061 1.00 64.25 100 TRP A CA 1
ATOM 724 C C . TRP A 1 100 ? 8.462 1.455 -17.554 1.00 64.25 100 TRP A C 1
ATOM 726 O O . TRP A 1 100 ? 9.556 1.507 -18.123 1.00 64.25 100 TRP A O 1
ATOM 736 N N . PRO A 1 101 ? 7.315 1.732 -18.200 1.00 62.38 101 PRO A N 1
ATOM 737 C CA . PRO A 1 101 ? 7.297 2.219 -19.574 1.00 62.38 101 PRO A CA 1
ATOM 738 C C . PRO A 1 101 ? 8.157 3.477 -19.731 1.00 62.38 101 PRO A C 1
ATOM 740 O O . PRO A 1 101 ? 8.993 3.540 -20.631 1.00 62.38 101 PRO A O 1
ATOM 743 N N . GLU A 1 102 ? 8.044 4.432 -18.804 1.00 59.22 102 GLU A N 1
ATOM 744 C CA . GLU A 1 102 ? 8.834 5.665 -18.836 1.00 59.22 102 GLU A CA 1
ATOM 745 C C . GLU A 1 102 ? 10.329 5.419 -18.624 1.00 59.22 102 GLU A C 1
ATOM 747 O O . GLU A 1 102 ? 11.151 5.966 -19.356 1.00 59.22 102 GLU A O 1
ATOM 752 N N . ARG A 1 103 ? 10.715 4.557 -17.676 1.00 64.69 103 ARG A N 1
ATOM 753 C CA . ARG A 1 103 ? 12.124 4.231 -17.409 1.00 64.69 103 ARG A CA 1
ATOM 754 C C . ARG A 1 103 ? 12.765 3.477 -18.564 1.00 64.69 103 ARG A C 1
ATOM 756 O O . ARG A 1 103 ? 13.921 3.757 -18.877 1.00 64.69 103 ARG A O 1
ATOM 763 N N . VAL A 1 104 ? 12.042 2.562 -19.212 1.00 72.81 104 VAL A N 1
ATOM 764 C CA . VAL A 1 104 ? 12.538 1.852 -20.400 1.00 72.81 104 VAL A CA 1
ATOM 765 C C . VAL A 1 104 ? 12.676 2.818 -21.571 1.00 72.81 104 VAL A C 1
ATOM 767 O O . VAL A 1 104 ? 13.716 2.814 -22.224 1.00 72.81 104 VAL A O 1
ATOM 770 N N . VAL A 1 105 ? 11.692 3.688 -21.815 1.00 71.38 105 VAL A N 1
ATOM 771 C CA . VAL A 1 105 ? 11.779 4.694 -22.885 1.00 71.38 105 VAL A CA 1
ATOM 772 C C . VAL A 1 105 ? 12.925 5.678 -22.625 1.00 71.38 105 VAL A C 1
ATOM 774 O O . VAL A 1 105 ? 13.733 5.944 -23.519 1.00 71.38 105 VAL A O 1
ATOM 777 N N . TYR A 1 106 ? 13.062 6.156 -21.390 1.00 73.56 106 TYR A N 1
ATOM 778 C CA . TYR A 1 106 ? 14.123 7.069 -20.980 1.00 73.56 106 TYR A CA 1
ATOM 779 C C . TYR A 1 106 ? 15.517 6.451 -21.163 1.00 73.56 106 TYR A C 1
ATOM 781 O O . TYR A 1 106 ? 16.385 7.049 -21.803 1.00 73.56 106 TYR A O 1
ATOM 789 N N . TRP A 1 107 ? 15.734 5.229 -20.670 1.00 73.69 107 TRP A N 1
ATOM 790 C CA . TRP A 1 107 ? 17.028 4.552 -20.798 1.00 73.69 107 TRP A CA 1
ATOM 791 C C . TRP A 1 107 ? 17.342 4.102 -22.224 1.00 73.69 107 TRP A C 1
ATOM 793 O O . TRP A 1 107 ? 18.496 4.177 -22.641 1.00 73.69 107 TRP A O 1
ATOM 803 N N . ARG A 1 108 ? 16.346 3.626 -22.979 1.00 74.12 108 ARG A N 1
ATOM 804 C CA . ARG A 1 108 ? 16.551 3.061 -24.321 1.00 74.12 108 ARG A CA 1
ATOM 805 C C . ARG A 1 108 ? 16.691 4.138 -25.396 1.00 74.12 108 ARG A C 1
ATOM 807 O O . ARG A 1 108 ? 17.473 3.947 -26.319 1.00 74.12 108 ARG A O 1
ATOM 814 N N . PHE A 1 109 ? 15.953 5.242 -25.292 1.00 76.94 109 PHE A N 1
ATOM 815 C CA . PHE A 1 109 ? 15.900 6.261 -26.348 1.00 76.94 109 PHE A CA 1
ATOM 816 C C . PHE A 1 109 ? 16.534 7.583 -25.929 1.00 76.94 109 PHE A C 1
ATOM 818 O O . PHE A 1 109 ? 17.267 8.199 -26.702 1.00 76.94 109 PHE A O 1
ATOM 825 N N . TRP A 1 110 ? 16.299 8.017 -24.694 1.00 75.19 110 TRP A N 1
ATOM 826 C CA . TRP A 1 110 ? 16.697 9.351 -24.258 1.00 75.19 110 TRP A CA 1
ATOM 827 C C . TRP A 1 110 ? 18.168 9.409 -23.837 1.00 75.19 110 TRP A C 1
ATOM 829 O O . TRP A 1 110 ? 18.896 10.309 -24.256 1.00 75.19 110 TRP A O 1
ATOM 839 N N . PHE A 1 111 ? 18.648 8.415 -23.089 1.00 77.50 111 PHE A N 1
ATOM 840 C CA . PHE A 1 111 ? 20.044 8.354 -22.645 1.00 77.50 111 PHE A CA 1
ATOM 841 C C . PHE A 1 111 ? 21.061 8.252 -23.808 1.00 77.50 111 PHE A C 1
ATOM 843 O O . PHE A 1 111 ? 21.994 9.061 -23.838 1.00 77.50 111 PHE A O 1
ATOM 850 N N . PRO A 1 112 ? 20.880 7.381 -24.827 1.00 79.62 112 PRO A N 1
ATOM 851 C CA . PRO A 1 112 ? 21.825 7.284 -25.943 1.00 79.62 112 PRO A CA 1
ATOM 852 C C . PRO A 1 112 ? 21.826 8.523 -26.840 1.00 79.62 112 PRO A C 1
ATOM 854 O O . PRO A 1 112 ? 22.877 8.899 -27.345 1.00 79.62 112 PRO A O 1
ATOM 857 N N . SER A 1 113 ? 20.682 9.203 -26.995 1.00 79.94 113 SER A N 1
ATOM 858 C CA . SER A 1 113 ? 20.603 10.444 -27.783 1.00 79.94 113 SER A CA 1
ATOM 859 C C . SER A 1 113 ? 21.402 11.608 -27.184 1.00 79.94 113 SER A C 1
ATOM 861 O O . SER A 1 113 ? 21.808 12.511 -27.909 1.00 79.94 113 SER A O 1
ATOM 863 N N . ARG A 1 114 ? 21.652 11.596 -25.868 1.00 82.31 114 ARG A N 1
ATOM 864 C CA . ARG A 1 114 ? 22.346 12.685 -25.160 1.00 82.31 114 ARG A CA 1
ATOM 865 C C . ARG A 1 114 ? 23.813 12.399 -24.878 1.00 82.31 114 ARG A C 1
ATOM 867 O O . ARG A 1 114 ? 24.569 13.335 -24.648 1.00 82.31 114 ARG A O 1
ATOM 874 N N . LEU A 1 115 ? 24.227 11.136 -24.915 1.00 84.38 115 LEU A N 1
ATOM 875 C CA . LEU A 1 115 ? 25.622 10.720 -24.745 1.00 84.38 115 LEU A CA 1
ATOM 876 C C . LEU A 1 115 ? 26.600 11.462 -25.684 1.00 84.38 115 LEU A C 1
ATOM 878 O O . LEU A 1 115 ? 27.600 11.969 -25.178 1.00 84.38 115 LEU A O 1
ATOM 882 N N . PRO A 1 116 ? 26.314 11.626 -26.993 1.00 85.12 116 PRO A N 1
ATOM 883 C CA . PRO A 1 116 ? 27.179 12.389 -27.894 1.00 85.12 116 PRO A CA 1
ATOM 884 C C . PRO A 1 116 ? 27.327 13.856 -27.478 1.00 85.12 116 PRO A C 1
ATOM 886 O O . PRO A 1 116 ? 28.432 14.384 -27.479 1.00 85.12 116 PRO A O 1
ATOM 889 N N . PHE A 1 117 ? 26.237 14.487 -27.025 1.00 85.19 117 PHE A N 1
ATOM 890 C CA . PHE A 1 117 ? 26.256 15.877 -26.560 1.00 85.19 117 PHE A CA 1
ATOM 891 C C . PHE A 1 117 ? 27.167 16.063 -25.337 1.00 85.19 117 PHE A C 1
ATOM 893 O O . PHE A 1 117 ? 27.883 17.058 -25.239 1.00 85.19 117 PHE A O 1
ATOM 900 N N . TRP A 1 118 ? 27.190 15.091 -24.419 1.00 84.06 118 TRP A N 1
ATOM 901 C CA . TRP A 1 118 ? 28.11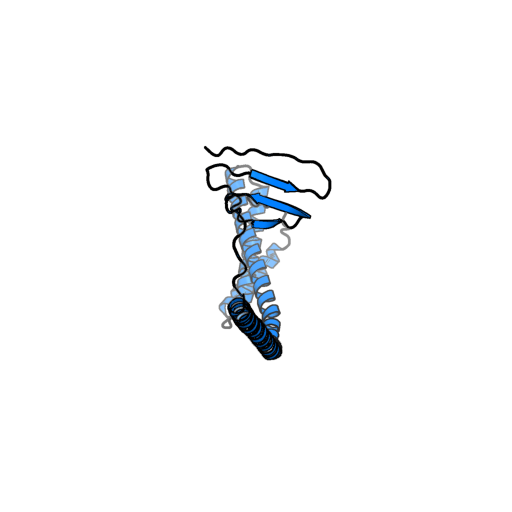1 15.110 -23.280 1.00 84.06 118 TRP A CA 1
ATOM 902 C C . TRP A 1 118 ? 29.572 14.952 -23.706 1.00 84.06 118 TRP A C 1
ATOM 904 O O . TRP A 1 118 ? 30.431 15.652 -23.169 1.00 84.06 118 TRP A O 1
ATOM 914 N N . PHE A 1 119 ? 29.863 14.079 -24.674 1.00 88.88 119 PHE A N 1
ATOM 915 C CA . PHE A 1 119 ? 31.222 13.919 -25.195 1.00 88.88 119 PHE A CA 1
ATOM 916 C C . PHE A 1 119 ? 31.713 15.171 -25.925 1.00 88.88 119 PHE A C 1
ATOM 918 O O . PHE A 1 119 ? 32.820 15.626 -25.636 1.00 88.88 119 PHE A O 1
ATOM 925 N N . ASP A 1 120 ? 30.887 15.777 -26.779 1.00 89.19 120 ASP A N 1
ATOM 926 C CA . ASP A 1 120 ? 31.227 17.028 -27.471 1.00 89.19 120 ASP A CA 1
ATOM 927 C C . ASP A 1 120 ? 31.454 18.180 -26.485 1.00 89.19 120 ASP A C 1
ATOM 929 O O . ASP A 1 120 ? 32.402 18.961 -26.625 1.00 89.19 120 ASP A O 1
ATOM 933 N N . TYR A 1 121 ? 30.626 18.270 -25.442 1.00 91.75 121 TYR A N 1
ATOM 934 C CA . TYR A 1 121 ? 30.769 19.289 -24.406 1.00 91.75 121 TYR A CA 1
ATOM 935 C C . TYR A 1 121 ? 32.072 19.124 -23.607 1.00 91.75 121 TYR A C 1
ATOM 937 O O . TYR A 1 121 ? 32.819 20.091 -23.431 1.00 91.75 121 TYR A O 1
ATOM 945 N N . LEU A 1 122 ? 32.392 17.900 -23.171 1.00 91.06 122 LEU A N 1
ATOM 946 C CA . LEU A 1 122 ? 33.637 17.610 -22.450 1.00 91.06 122 LEU A CA 1
ATOM 947 C C . LEU A 1 122 ? 34.872 17.815 -23.334 1.00 91.06 122 LEU A C 1
ATOM 949 O O . LEU A 1 122 ? 35.867 18.377 -22.870 1.00 91.06 122 LEU A O 1
ATOM 953 N N . PHE A 1 123 ? 34.799 17.424 -24.608 1.00 92.75 123 PHE A N 1
ATOM 954 C CA . PHE A 1 123 ? 35.861 17.673 -25.576 1.00 92.75 123 PHE A CA 1
ATOM 955 C C . PHE A 1 123 ? 36.107 19.177 -25.737 1.00 92.75 123 PHE A C 1
ATOM 957 O O . PHE A 1 123 ? 37.241 19.635 -25.586 1.00 92.75 123 PHE A O 1
ATOM 964 N N . THR A 1 124 ? 35.047 19.966 -25.917 1.00 93.25 124 THR A N 1
ATOM 965 C CA . THR A 1 124 ? 35.140 21.427 -26.054 1.00 93.25 124 THR A CA 1
ATOM 966 C C . THR A 1 124 ? 35.777 22.077 -24.823 1.00 93.25 124 THR A C 1
ATOM 968 O O . THR A 1 124 ? 36.687 22.895 -24.964 1.00 93.25 124 THR A O 1
ATOM 971 N N . ILE A 1 125 ? 35.370 21.682 -23.610 1.00 93.00 125 ILE A N 1
ATOM 972 C CA . ILE A 1 125 ? 35.981 22.178 -22.366 1.00 93.00 125 ILE A CA 1
ATOM 973 C C . ILE A 1 125 ? 37.463 21.803 -22.289 1.00 93.00 125 ILE A C 1
ATOM 975 O O . ILE A 1 125 ? 38.284 22.645 -21.920 1.00 93.00 125 ILE A O 1
ATOM 979 N N . SER A 1 126 ? 37.819 20.566 -22.646 1.00 91.06 126 SER A N 1
ATOM 980 C CA . SER A 1 126 ? 39.210 20.102 -22.590 1.00 91.06 126 SER A CA 1
ATOM 981 C C . SER A 1 126 ? 40.123 20.897 -23.529 1.00 91.06 126 SER A C 1
ATOM 983 O O . SER A 1 126 ? 41.215 21.308 -23.131 1.00 91.06 126 SER A O 1
ATOM 985 N N . VAL A 1 127 ? 39.640 21.204 -24.737 1.00 92.06 127 VAL A N 1
ATOM 986 C CA . VAL A 1 127 ? 40.351 22.029 -25.720 1.00 92.06 127 VAL A CA 1
ATOM 987 C C . VAL A 1 127 ? 40.498 23.462 -25.208 1.00 92.06 127 VAL A C 1
ATOM 989 O O . VAL A 1 127 ? 41.595 24.021 -25.251 1.00 92.06 127 VAL A O 1
ATOM 992 N N . LEU A 1 128 ? 39.431 24.051 -24.658 1.00 92.12 128 LEU A N 1
ATOM 993 C CA . LEU A 1 128 ? 39.471 25.407 -24.107 1.00 92.12 128 LEU A CA 1
ATOM 994 C C . LEU A 1 128 ? 40.472 25.519 -22.944 1.00 92.12 128 LEU A C 1
ATOM 996 O O . LEU A 1 128 ? 41.257 26.465 -22.882 1.00 92.12 128 LEU A O 1
ATOM 1000 N N . TRP A 1 129 ? 40.480 24.527 -22.050 1.00 90.62 129 TRP A N 1
ATOM 1001 C CA . TRP A 1 129 ? 41.416 24.450 -20.929 1.00 90.62 129 TRP A CA 1
ATOM 1002 C C . TRP A 1 129 ? 42.867 24.335 -21.406 1.00 90.62 129 TRP A C 1
ATOM 1004 O O . TRP A 1 129 ? 43.731 25.064 -20.918 1.00 90.62 129 TRP A O 1
ATOM 1014 N N . TYR A 1 130 ? 43.130 23.483 -22.404 1.00 93.44 130 TYR A N 1
ATOM 1015 C CA . TYR A 1 130 ? 44.453 23.360 -23.016 1.00 93.44 130 TYR A CA 1
ATOM 1016 C C . TYR A 1 130 ? 44.950 24.702 -23.569 1.00 93.44 130 TYR A C 1
ATOM 1018 O O . TYR A 1 130 ? 46.070 25.111 -23.257 1.00 93.44 130 TYR A O 1
ATOM 1026 N N . TYR A 1 131 ? 44.110 25.431 -24.313 1.00 91.62 131 TYR A N 1
ATOM 1027 C CA . TYR A 1 131 ? 44.469 26.757 -24.822 1.00 91.62 131 TYR A CA 1
ATOM 1028 C C . TYR A 1 131 ? 44.764 27.748 -23.691 1.00 91.62 131 TYR A C 1
ATOM 1030 O O . TYR A 1 131 ? 45.788 28.429 -23.739 1.00 91.62 131 TYR A O 1
ATOM 1038 N N . ILE A 1 132 ? 43.924 27.808 -22.652 1.00 91.19 132 ILE A N 1
ATOM 1039 C CA . ILE A 1 132 ? 44.141 28.700 -21.503 1.00 91.19 132 ILE A CA 1
ATOM 1040 C C . ILE A 1 132 ? 45.475 28.382 -20.813 1.00 91.19 132 ILE A C 1
ATOM 1042 O O . ILE A 1 132 ? 46.261 29.297 -20.555 1.00 91.19 132 ILE A O 1
ATOM 1046 N N . CYS A 1 133 ? 45.771 27.111 -20.533 1.00 90.56 133 CYS A N 1
ATOM 1047 C CA . CYS A 1 133 ? 47.033 26.713 -19.905 1.00 90.56 133 CYS A CA 1
ATOM 1048 C C . CYS A 1 133 ? 48.249 27.009 -20.796 1.00 90.56 133 CYS A C 1
ATOM 1050 O O . CYS A 1 133 ? 49.262 27.504 -20.299 1.00 90.56 133 CYS A O 1
ATOM 1052 N N . HIS A 1 134 ? 48.146 26.761 -22.104 1.00 87.56 134 HIS A N 1
ATOM 1053 C CA . HIS A 1 134 ? 49.220 27.034 -23.057 1.00 87.56 134 HIS A CA 1
ATOM 1054 C C . HIS A 1 134 ? 49.552 28.532 -23.136 1.00 87.56 134 HIS A C 1
ATOM 1056 O O . HIS A 1 134 ? 50.723 28.910 -23.068 1.00 87.56 134 HIS A O 1
ATOM 1062 N N . TRP A 1 135 ? 48.537 29.402 -23.183 1.00 86.88 135 TRP A N 1
ATOM 1063 C CA . TRP A 1 135 ? 48.736 30.855 -23.176 1.00 86.88 135 TRP A CA 1
ATOM 1064 C C . TRP A 1 135 ? 49.364 31.364 -21.876 1.00 86.88 135 TRP A C 1
ATOM 1066 O O . TRP A 1 135 ? 50.267 32.198 -21.929 1.00 86.88 135 TRP A O 1
ATOM 1076 N N . HIS A 1 136 ? 48.956 30.841 -20.714 1.00 87.94 136 HIS A N 1
ATOM 1077 C CA . HIS A 1 136 ? 49.607 31.185 -19.444 1.00 87.94 136 HIS A CA 1
ATOM 1078 C C . HIS A 1 136 ? 51.084 30.776 -19.426 1.00 87.94 136 HIS A C 1
ATOM 1080 O O . HIS A 1 136 ? 51.921 31.531 -18.933 1.00 87.94 136 HIS A O 1
ATOM 1086 N N . TRP A 1 137 ? 51.416 29.617 -20.002 1.00 88.69 137 TRP A N 1
ATOM 1087 C CA . TRP A 1 137 ? 52.798 29.158 -20.119 1.00 88.69 137 TRP A CA 1
ATOM 1088 C C . TRP A 1 137 ? 53.628 30.077 -21.028 1.00 88.69 137 TRP A C 1
ATOM 1090 O O . TRP A 1 137 ? 54.714 30.499 -20.635 1.00 88.69 137 TRP A O 1
ATOM 1100 N N . ILE A 1 138 ? 53.096 30.477 -22.190 1.00 84.06 138 ILE A N 1
ATOM 1101 C CA . ILE A 1 138 ? 53.748 31.453 -23.084 1.00 84.06 138 ILE A CA 1
ATOM 1102 C C . ILE A 1 138 ? 53.979 32.790 -22.367 1.00 84.06 138 ILE A C 1
ATOM 1104 O O . ILE A 1 138 ? 55.091 33.315 -22.398 1.00 84.06 138 ILE A O 1
ATOM 1108 N N . MET A 1 139 ? 52.959 33.334 -21.693 1.00 83.19 139 MET A N 1
ATOM 1109 C CA . MET A 1 139 ? 53.063 34.615 -20.979 1.00 83.19 139 MET A CA 1
ATOM 1110 C C . MET A 1 139 ? 54.089 34.562 -19.843 1.00 83.19 139 MET A C 1
ATOM 1112 O O . MET A 1 139 ? 54.827 35.523 -19.635 1.00 83.19 139 MET A O 1
ATOM 1116 N N . PHE A 1 140 ? 54.182 33.431 -19.142 1.00 83.94 140 PHE A N 1
ATOM 1117 C CA . PHE A 1 140 ? 55.186 33.206 -18.104 1.00 83.94 140 PHE A CA 1
ATOM 1118 C C . PHE A 1 140 ? 56.619 33.262 -18.660 1.00 83.94 140 PHE A C 1
ATOM 1120 O O . PHE A 1 140 ? 57.462 33.977 -18.114 1.00 83.94 140 PHE A O 1
ATOM 1127 N N . TRP A 1 141 ? 56.893 32.582 -19.779 1.00 81.00 141 TRP A N 1
ATOM 1128 C CA . TRP A 1 141 ? 58.207 32.638 -20.434 1.00 81.00 141 TRP A CA 1
ATOM 1129 C C . TRP A 1 141 ? 58.520 34.010 -21.028 1.00 81.00 141 TRP A C 1
ATOM 1131 O O . TRP A 1 141 ? 59.658 34.472 -20.939 1.00 81.00 141 TRP A O 1
ATOM 1141 N N . TRP A 1 142 ? 57.517 34.690 -21.584 1.00 82.50 142 TRP A N 1
ATOM 1142 C CA . TRP A 1 142 ? 57.679 36.044 -22.110 1.00 82.50 142 TRP A CA 1
ATOM 1143 C C . TRP A 1 142 ? 58.038 37.042 -20.997 1.00 82.50 142 TRP A C 1
ATOM 1145 O O . TRP A 1 142 ? 58.961 37.842 -21.155 1.00 82.50 142 TRP A O 1
ATOM 1155 N N . LEU A 1 143 ? 57.391 36.940 -19.829 1.00 77.75 143 LEU A N 1
ATOM 1156 C CA . LEU A 1 143 ? 57.712 37.744 -18.642 1.00 77.75 143 LEU A CA 1
ATOM 1157 C C . LEU A 1 143 ? 59.111 37.446 -18.077 1.00 77.75 143 LEU A C 1
ATOM 1159 O O . LEU A 1 143 ? 59.817 38.379 -17.695 1.00 77.75 143 LEU A O 1
ATOM 1163 N N . LEU A 1 144 ? 59.544 36.180 -18.057 1.00 75.88 144 LEU A N 1
ATOM 1164 C CA . LEU A 1 144 ? 60.910 35.802 -17.662 1.00 75.88 144 LEU A CA 1
ATOM 1165 C C . LEU A 1 144 ? 61.972 36.350 -18.632 1.00 75.88 144 LEU A C 1
ATOM 1167 O O . LEU A 1 144 ? 63.006 36.868 -18.200 1.00 75.88 144 LEU A O 1
ATOM 1171 N N . GLY A 1 145 ? 61.704 36.291 -19.940 1.00 74.06 145 GLY A N 1
ATOM 1172 C CA . GLY A 1 145 ? 62.564 36.882 -20.968 1.00 74.06 145 GLY A CA 1
ATOM 1173 C C . GLY A 1 145 ? 62.664 38.405 -20.841 1.00 74.06 145 GLY A C 1
ATOM 1174 O O . GLY A 1 145 ? 63.763 38.958 -20.876 1.00 74.06 145 GLY A O 1
ATOM 1175 N N . ALA A 1 146 ? 61.540 39.082 -20.589 1.00 65.38 146 ALA A N 1
ATOM 1176 C CA . ALA A 1 146 ? 61.507 40.524 -20.340 1.00 65.38 146 ALA A CA 1
ATOM 1177 C C . ALA A 1 146 ? 62.269 40.927 -19.060 1.00 65.38 146 ALA A C 1
ATOM 1179 O O . ALA A 1 146 ? 62.874 42.000 -19.013 1.00 65.38 146 ALA A O 1
ATOM 1180 N N . PHE A 1 147 ? 62.310 40.060 -18.040 1.00 56.72 147 PHE A N 1
ATOM 1181 C CA . PHE A 1 147 ? 63.100 40.286 -16.822 1.00 56.72 147 PHE A CA 1
ATOM 1182 C C . PHE A 1 147 ? 64.616 40.184 -17.051 1.00 56.72 147 PHE A C 1
ATOM 1184 O O . PHE A 1 147 ? 65.389 40.817 -16.331 1.00 56.72 147 PHE A O 1
ATOM 1191 N N . SER A 1 148 ? 65.044 39.449 -18.079 1.00 59.88 148 SER A N 1
ATOM 1192 C CA . SER A 1 148 ? 66.463 39.217 -18.385 1.00 59.88 148 SER A CA 1
ATOM 1193 C C . SER A 1 148 ? 67.145 40.403 -19.092 1.00 59.88 148 SER A C 1
ATOM 1195 O O . SER A 1 148 ? 68.364 40.407 -19.234 1.00 59.88 148 SER A O 1
ATOM 1197 N N . PHE A 1 149 ? 66.387 41.435 -19.490 1.00 51.00 149 PHE A N 1
ATOM 1198 C CA . PHE A 1 149 ? 66.893 42.632 -20.185 1.00 51.00 149 PHE A CA 1
ATOM 1199 C C . PHE A 1 149 ? 66.856 43.924 -19.354 1.00 51.00 149 PHE A C 1
ATOM 1201 O O . PHE A 1 149 ? 67.023 45.025 -19.887 1.00 51.00 149 PHE A O 1
ATOM 1208 N N . ARG A 1 150 ? 66.677 43.829 -18.031 1.00 43.88 150 ARG A N 1
ATOM 1209 C CA . ARG A 1 150 ? 66.752 45.010 -17.164 1.00 43.88 150 ARG A CA 1
ATOM 1210 C C . ARG A 1 150 ? 68.213 45.375 -16.885 1.00 43.88 150 ARG A C 1
ATOM 1212 O O . ARG A 1 150 ? 68.836 44.835 -15.978 1.00 43.88 150 ARG A O 1
ATOM 1219 N N . GLN A 1 151 ? 68.741 46.313 -17.673 1.00 50.78 151 GLN A N 1
ATOM 1220 C CA . GLN A 1 151 ? 69.996 47.015 -17.388 1.00 50.78 151 GLN A CA 1
ATOM 1221 C C . GLN A 1 151 ? 69.995 47.531 -15.933 1.00 50.78 151 GLN A C 1
ATOM 1223 O O . GLN A 1 151 ? 68.981 48.089 -15.492 1.00 50.78 151 GLN A O 1
ATOM 1228 N N . PRO A 1 152 ? 71.096 47.366 -15.179 1.00 45.22 152 PRO A N 1
ATOM 1229 C CA . PRO A 1 152 ? 71.181 47.843 -13.809 1.00 45.22 152 PRO A CA 1
ATOM 1230 C C . PRO A 1 152 ? 71.220 49.373 -13.827 1.00 45.22 152 PRO A C 1
ATOM 1232 O O . PRO A 1 152 ? 72.239 49.967 -14.164 1.00 45.22 152 PRO A O 1
ATOM 1235 N N . ARG A 1 153 ? 70.106 50.028 -13.478 1.00 42.78 153 ARG A N 1
ATOM 1236 C CA . ARG A 1 153 ? 70.150 51.427 -13.043 1.00 42.78 153 ARG A CA 1
ATOM 1237 C C . ARG A 1 153 ? 70.241 51.491 -11.533 1.00 42.78 153 ARG A C 1
ATOM 1239 O O . ARG A 1 153 ? 69.594 50.739 -10.808 1.00 42.78 153 ARG A O 1
ATOM 1246 N N . GLU A 1 154 ? 71.142 52.368 -11.142 1.00 40.25 154 GLU A N 1
ATOM 1247 C CA . GLU A 1 154 ? 71.815 52.456 -9.870 1.00 40.25 154 GLU A CA 1
ATOM 1248 C C . GLU A 1 154 ? 70.884 52.757 -8.696 1.00 40.25 154 GLU A C 1
ATOM 1250 O O . GLU A 1 154 ? 69.802 53.325 -8.825 1.00 40.25 154 GLU A O 1
ATOM 1255 N N . ARG A 1 155 ? 71.386 52.328 -7.537 1.00 47.16 155 ARG A N 1
ATOM 1256 C CA . ARG A 1 155 ? 70.943 52.614 -6.174 1.00 47.16 155 ARG A CA 1
ATOM 1257 C C . ARG A 1 155 ? 70.299 53.993 -6.007 1.00 47.16 155 ARG A C 1
ATOM 1259 O O . ARG A 1 155 ? 70.962 55.009 -6.171 1.00 47.16 155 ARG A O 1
ATOM 1266 N N . ALA A 1 156 ? 69.080 53.988 -5.478 1.00 35.44 156 ALA A N 1
ATOM 1267 C CA . ALA A 1 156 ? 68.584 55.051 -4.617 1.00 35.44 156 ALA A CA 1
ATOM 1268 C C . ALA A 1 156 ? 67.816 54.429 -3.436 1.00 35.44 156 ALA A C 1
ATOM 1270 O O . ALA A 1 156 ? 66.770 53.817 -3.629 1.00 35.44 156 ALA A O 1
ATOM 1271 N N . GLU A 1 157 ? 68.424 54.583 -2.256 1.00 35.66 157 GLU A N 1
ATOM 1272 C CA . GLU A 1 157 ? 67.854 54.763 -0.908 1.00 35.66 157 GLU A CA 1
ATOM 1273 C C . GLU A 1 157 ? 66.887 53.710 -0.296 1.00 35.66 157 GLU A C 1
ATOM 1275 O O . GLU A 1 157 ? 65.921 53.270 -0.922 1.00 35.66 157 GLU A O 1
ATOM 1280 N N . PRO A 1 158 ? 67.091 53.328 0.986 1.00 38.28 158 PRO A N 1
ATOM 1281 C CA . PRO A 1 158 ? 66.263 52.352 1.681 1.00 38.28 158 PRO A CA 1
ATOM 1282 C C . PRO A 1 158 ? 65.047 53.018 2.344 1.00 38.28 158 PRO A C 1
ATOM 1284 O O . PRO A 1 158 ? 65.187 53.780 3.296 1.00 38.28 158 PRO A O 1
ATOM 1287 N N . PHE A 1 159 ? 63.835 52.647 1.924 1.00 31.97 159 PHE A N 1
ATOM 1288 C CA . PHE A 1 159 ? 62.635 52.855 2.742 1.00 31.97 159 PHE A CA 1
ATOM 1289 C C . PHE A 1 159 ? 62.306 51.592 3.556 1.00 31.97 159 PHE A C 1
ATOM 1291 O O . PHE A 1 159 ? 62.494 50.468 3.076 1.00 31.97 159 PHE A O 1
ATOM 1298 N N . PRO A 1 160 ? 61.850 51.745 4.811 1.00 36.50 160 PRO A N 1
ATOM 1299 C CA . PRO A 1 160 ? 61.781 50.657 5.770 1.00 36.50 160 PRO A CA 1
ATOM 1300 C C . PRO A 1 160 ? 60.675 49.656 5.431 1.00 36.50 160 PRO A C 1
ATOM 1302 O O . PRO A 1 160 ? 59.563 50.004 5.032 1.00 36.50 160 PRO A O 1
ATOM 1305 N N . ARG A 1 161 ? 61.010 48.382 5.656 1.00 44.12 161 ARG A N 1
ATOM 1306 C CA . ARG A 1 161 ? 60.114 47.225 5.605 1.00 44.12 161 ARG A CA 1
ATOM 1307 C C . ARG A 1 161 ? 58.821 47.512 6.367 1.00 44.12 161 ARG A C 1
ATOM 1309 O O . ARG A 1 161 ? 58.854 47.753 7.572 1.00 44.12 161 ARG A O 1
ATOM 1316 N N . SER A 1 162 ? 57.684 47.360 5.693 1.00 36.94 162 SER A N 1
ATOM 1317 C CA . SER A 1 162 ? 56.420 47.087 6.369 1.00 36.94 162 SER A CA 1
ATOM 1318 C C . SER A 1 162 ? 55.845 45.764 5.876 1.00 36.94 162 SER A C 1
ATOM 1320 O O . SER A 1 162 ? 55.960 45.380 4.715 1.00 36.94 162 SER A O 1
ATOM 1322 N N . ASN A 1 163 ? 55.354 45.025 6.858 1.00 40.94 163 ASN A N 1
ATOM 1323 C CA . ASN A 1 163 ? 55.059 43.608 6.845 1.00 40.94 163 ASN A CA 1
ATOM 1324 C C . ASN A 1 163 ? 54.019 43.204 5.796 1.00 40.94 163 ASN A C 1
ATOM 1326 O O . ASN A 1 163 ? 53.010 43.881 5.614 1.00 40.94 163 ASN A O 1
ATOM 1330 N N . TYR A 1 164 ? 54.245 42.034 5.198 1.00 41.47 164 TYR A N 1
ATOM 1331 C CA . TYR A 1 164 ? 53.282 41.290 4.395 1.00 41.47 164 TYR A CA 1
ATOM 1332 C C . TYR A 1 164 ? 51.880 41.316 5.031 1.00 41.47 164 TYR A C 1
ATOM 1334 O O . TYR A 1 164 ? 51.656 40.729 6.089 1.00 41.47 164 TYR A O 1
ATOM 1342 N N . CYS A 1 165 ? 50.932 41.986 4.374 1.00 41.53 165 CYS A N 1
ATOM 1343 C CA . CYS A 1 165 ? 49.506 41.723 4.538 1.00 41.53 165 CYS A CA 1
ATOM 1344 C C . CYS A 1 165 ? 49.073 40.858 3.358 1.00 41.53 165 CYS A C 1
ATOM 1346 O O . CYS A 1 165 ? 49.023 41.327 2.223 1.00 41.53 165 CYS A O 1
ATOM 1348 N N . SER A 1 166 ? 48.775 39.589 3.621 1.00 45.62 166 SER A N 1
ATOM 1349 C CA . SER A 1 166 ? 48.026 38.764 2.677 1.00 45.62 166 SER A CA 1
ATOM 1350 C C . SER A 1 166 ? 46.552 39.142 2.798 1.00 45.62 166 SER A C 1
ATOM 1352 O O . SER A 1 166 ? 45.953 38.979 3.861 1.00 45.62 166 SER A O 1
ATOM 1354 N N . TYR A 1 167 ? 45.983 39.679 1.722 1.00 42.78 167 TYR A N 1
ATOM 1355 C CA . TYR A 1 167 ? 44.571 40.036 1.642 1.00 42.78 167 TYR A CA 1
ATOM 1356 C C . TYR A 1 167 ? 43.774 38.828 1.149 1.00 42.78 167 TYR A C 1
ATOM 1358 O O . TYR A 1 167 ? 44.053 38.305 0.073 1.00 42.78 167 TYR A O 1
ATOM 1366 N N . TYR A 1 168 ? 42.767 38.410 1.912 1.00 44.81 168 TYR A N 1
ATOM 1367 C CA . TYR A 1 168 ? 41.766 37.452 1.450 1.00 44.81 168 TYR A CA 1
ATOM 1368 C C . TYR A 1 168 ? 40.415 38.166 1.412 1.00 44.81 168 TYR A C 1
ATOM 1370 O O . TYR A 1 168 ? 39.921 38.630 2.442 1.00 44.81 168 TYR A O 1
ATOM 1378 N N . SER A 1 169 ? 39.831 38.288 0.220 1.00 43.53 169 SER A N 1
ATOM 1379 C CA . SER A 1 169 ? 38.474 38.803 0.037 1.00 43.53 169 SER A CA 1
ATOM 1380 C C . SER A 1 169 ? 37.519 37.637 -0.187 1.00 43.53 169 SER A C 1
ATOM 1382 O O . SER A 1 169 ? 37.690 36.886 -1.147 1.00 43.53 169 SER A O 1
ATOM 1384 N N . ALA A 1 170 ? 36.497 37.514 0.656 1.00 46.81 170 ALA A N 1
ATOM 1385 C CA . ALA A 1 170 ? 35.384 36.599 0.434 1.00 46.81 170 ALA A CA 1
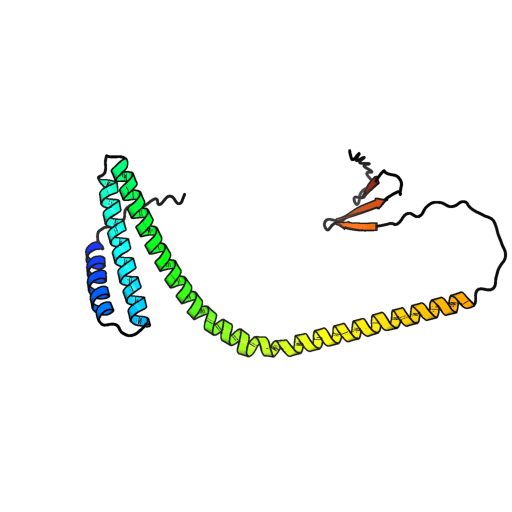ATOM 1386 C C . ALA A 1 170 ? 34.099 37.420 0.270 1.00 46.81 170 ALA A C 1
ATOM 1388 O O . ALA A 1 170 ? 33.780 38.278 1.097 1.00 46.81 170 ALA A O 1
ATOM 1389 N N . ARG A 1 171 ? 33.378 37.184 -0.829 1.00 41.12 171 ARG A N 1
ATOM 1390 C CA . ARG A 1 171 ? 32.102 37.841 -1.125 1.00 41.12 171 ARG A CA 1
ATOM 1391 C C . ARG A 1 171 ? 30.978 36.948 -0.598 1.00 41.12 171 ARG A C 1
ATOM 1393 O O . ARG A 1 171 ? 30.869 35.801 -1.019 1.00 41.12 171 ARG A O 1
ATOM 1400 N N . ILE A 1 172 ? 30.165 37.461 0.323 1.00 52.16 172 ILE A N 1
ATOM 1401 C CA . ILE A 1 172 ? 28.999 36.743 0.857 1.00 52.16 172 ILE A CA 1
ATOM 1402 C C . ILE A 1 172 ? 27.785 37.129 -0.002 1.00 52.16 172 ILE A C 1
ATOM 1404 O O . ILE A 1 172 ? 27.654 38.284 -0.411 1.00 52.16 172 ILE A O 1
ATOM 1408 N N . SER A 1 173 ? 26.913 36.167 -0.310 1.00 43.25 173 SER A N 1
ATOM 1409 C CA . SER A 1 173 ? 25.883 36.206 -1.367 1.00 43.25 173 SER A CA 1
ATOM 1410 C C . SER A 1 173 ? 24.761 37.249 -1.228 1.00 43.25 173 SER A C 1
ATOM 1412 O O . SER A 1 173 ? 23.804 37.198 -1.990 1.00 43.25 173 SER A O 1
ATOM 1414 N N . ASN A 1 174 ? 24.864 38.213 -0.308 1.00 46.91 174 ASN A N 1
ATOM 1415 C CA . ASN A 1 174 ? 23.794 39.172 -0.002 1.00 46.91 174 ASN A CA 1
ATOM 1416 C C . ASN A 1 174 ? 24.241 40.646 -0.142 1.00 46.91 174 ASN A C 1
ATOM 1418 O O . ASN A 1 174 ? 23.671 41.525 0.495 1.00 46.91 174 ASN A O 1
ATOM 1422 N N . GLY A 1 175 ? 25.284 40.933 -0.934 1.00 51.31 175 GLY A N 1
ATOM 1423 C CA . GLY A 1 175 ? 25.751 42.305 -1.218 1.00 51.31 175 GLY A CA 1
ATOM 1424 C C . GLY A 1 175 ? 26.754 42.891 -0.212 1.00 51.31 175 GLY A C 1
ATOM 1425 O O . GLY A 1 175 ? 27.236 44.004 -0.403 1.00 51.31 175 GLY A O 1
ATOM 1426 N N . TRP A 1 176 ? 27.133 42.130 0.816 1.00 46.25 176 TRP A N 1
ATOM 1427 C CA . TRP A 1 176 ? 28.126 42.530 1.814 1.00 46.25 176 TRP A CA 1
ATOM 1428 C C . TRP A 1 176 ? 29.507 41.976 1.456 1.00 46.25 176 TRP A C 1
ATOM 1430 O O . TRP A 1 176 ? 29.662 40.788 1.160 1.00 46.25 176 TRP A O 1
ATOM 1440 N N . SER A 1 177 ? 30.522 42.841 1.493 1.00 47.03 177 SER A N 1
ATOM 1441 C CA . SER A 1 177 ? 31.920 42.447 1.281 1.00 47.03 177 SER A CA 1
ATOM 1442 C C . SER A 1 177 ? 32.657 42.460 2.612 1.00 47.03 177 SER A C 1
ATOM 1444 O O . SER A 1 177 ? 32.674 43.475 3.311 1.00 47.03 177 SER A O 1
ATOM 1446 N N . LEU A 1 178 ? 33.258 41.325 2.962 1.00 49.53 178 LEU A N 1
ATOM 1447 C CA . LEU A 1 178 ? 33.988 41.161 4.208 1.00 49.53 178 LEU A CA 1
ATOM 1448 C C . LEU A 1 178 ? 35.491 41.141 3.917 1.00 49.53 178 LEU A C 1
ATOM 1450 O O . LEU A 1 178 ? 35.961 40.329 3.116 1.00 49.53 178 LEU A O 1
ATOM 1454 N N . LEU A 1 179 ? 36.244 42.038 4.558 1.00 47.62 179 LEU A N 1
ATOM 1455 C CA . LEU A 1 179 ? 37.701 42.070 4.450 1.00 47.62 179 LEU A CA 1
ATOM 1456 C C . LEU A 1 179 ? 38.318 41.553 5.750 1.00 47.62 179 LEU A C 1
ATOM 1458 O O . LEU A 1 179 ? 38.186 42.182 6.805 1.00 47.62 179 LEU A O 1
ATOM 1462 N N . TYR A 1 180 ? 39.013 40.420 5.657 1.00 44.81 180 TYR A N 1
ATOM 1463 C CA . TYR A 1 180 ? 39.818 39.883 6.750 1.00 44.81 180 TYR A CA 1
ATOM 1464 C C . TYR A 1 180 ? 41.260 40.366 6.624 1.00 44.81 180 TYR A C 1
ATOM 1466 O O . TYR A 1 180 ? 41.909 40.151 5.599 1.00 44.81 180 TYR A O 1
ATOM 1474 N N . ILE A 1 181 ? 41.778 40.976 7.692 1.00 49.03 181 ILE A N 1
ATOM 1475 C CA . ILE A 1 181 ? 43.199 41.309 7.806 1.00 49.03 181 ILE A CA 1
ATOM 1476 C C . ILE A 1 181 ? 43.762 40.514 8.980 1.00 49.03 181 ILE A C 1
ATOM 1478 O O . ILE A 1 181 ? 43.488 40.804 10.146 1.00 49.03 181 ILE A O 1
ATOM 1482 N N . ARG A 1 182 ? 44.557 39.488 8.669 1.00 43.38 182 ARG A N 1
ATOM 1483 C CA . ARG A 1 182 ? 45.300 38.725 9.673 1.00 43.38 182 ARG A CA 1
ATOM 1484 C C . ARG A 1 182 ? 46.673 39.365 9.848 1.00 43.38 182 ARG A C 1
ATOM 1486 O O . ARG A 1 182 ? 47.489 39.322 8.932 1.00 43.38 182 ARG A O 1
ATOM 1493 N N . LYS A 1 183 ? 46.946 39.938 11.021 1.00 42.69 183 LYS A N 1
ATOM 1494 C CA . LYS A 1 183 ? 48.305 40.344 11.403 1.00 42.69 183 LYS A CA 1
ATOM 1495 C C . LYS A 1 183 ? 48.918 39.205 12.217 1.00 42.69 183 LYS A C 1
ATOM 1497 O O . LYS A 1 183 ? 48.263 38.671 13.105 1.00 42.69 183 LYS A O 1
ATOM 1502 N N . ASN A 1 184 ? 50.154 38.818 11.909 1.00 45.62 184 ASN A N 1
ATOM 1503 C CA . ASN A 1 184 ? 50.822 37.609 12.421 1.00 45.62 184 ASN A CA 1
ATOM 1504 C C . ASN A 1 184 ? 51.164 37.614 13.933 1.00 45.62 184 ASN A C 1
ATOM 1506 O O . ASN A 1 184 ? 52.041 36.879 14.368 1.00 45.62 184 ASN A O 1
ATOM 1510 N N . VAL A 1 185 ? 50.479 38.419 14.750 1.00 51.56 185 VAL A N 1
ATOM 1511 C CA . VAL A 1 185 ? 50.649 38.459 16.208 1.00 51.56 185 VAL A CA 1
ATOM 1512 C C . VAL A 1 185 ? 49.270 38.585 16.869 1.00 51.56 185 VAL A C 1
ATOM 1514 O O . VAL A 1 185 ? 48.795 39.676 17.172 1.00 51.56 185 VAL A O 1
ATOM 1517 N N . GLY A 1 186 ? 48.595 37.443 17.024 1.00 44.97 186 GLY A N 1
ATOM 1518 C CA . GLY A 1 186 ? 47.563 37.190 18.044 1.00 44.97 186 GLY A CA 1
ATOM 1519 C C . GLY A 1 186 ? 46.249 37.984 18.030 1.00 44.97 186 GLY A C 1
ATOM 1520 O O . GLY A 1 186 ? 45.401 37.709 18.871 1.00 44.97 186 GLY A O 1
ATOM 1521 N N . THR A 1 187 ? 46.023 38.935 17.121 1.00 49.59 187 THR A N 1
ATOM 1522 C CA . THR A 1 187 ? 44.760 39.698 17.064 1.00 49.59 187 THR A CA 1
ATOM 1523 C C . THR A 1 187 ? 44.227 39.806 15.641 1.00 49.59 187 THR A C 1
ATOM 1525 O O . THR A 1 187 ? 44.944 40.168 14.706 1.00 49.59 187 THR A O 1
ATOM 1528 N N . THR A 1 188 ? 42.944 39.471 15.482 1.00 50.09 188 THR A N 1
ATOM 1529 C CA . THR A 1 188 ? 42.246 39.472 14.191 1.00 50.09 188 THR A CA 1
ATOM 1530 C C . THR A 1 188 ? 41.262 40.630 14.162 1.00 50.09 188 THR A C 1
ATOM 1532 O O . THR A 1 188 ? 40.471 40.786 15.089 1.00 50.09 188 THR A O 1
ATOM 1535 N N . TRP A 1 189 ? 41.287 41.420 13.090 1.00 44.69 189 TRP A N 1
ATOM 1536 C CA . TRP A 1 189 ? 40.343 42.515 12.875 1.00 44.69 189 TRP A CA 1
ATOM 1537 C C . TRP A 1 189 ? 39.494 42.191 11.645 1.00 44.69 189 TRP A C 1
ATOM 1539 O O . TRP A 1 189 ? 40.032 41.826 10.596 1.00 44.69 189 TRP A O 1
ATOM 1549 N N . ALA A 1 190 ? 38.174 42.317 11.768 1.00 47.44 190 ALA A N 1
ATOM 1550 C CA . ALA A 1 190 ? 37.243 42.177 10.653 1.00 47.44 190 ALA A CA 1
ATOM 1551 C C . ALA A 1 190 ? 36.649 43.548 10.321 1.00 47.44 190 ALA A C 1
ATOM 1553 O O . ALA A 1 190 ? 36.181 44.255 11.216 1.00 47.44 190 ALA A O 1
ATOM 1554 N N . ARG A 1 191 ? 36.673 43.931 9.039 1.00 49.75 191 ARG A N 1
ATOM 1555 C CA . ARG A 1 191 ? 36.015 45.151 8.555 1.00 49.75 191 ARG A CA 1
ATOM 1556 C C . ARG A 1 191 ? 34.826 44.760 7.677 1.00 49.75 191 ARG A C 1
ATOM 1558 O O . ARG A 1 191 ? 34.996 44.081 6.665 1.00 49.75 191 ARG A O 1
ATOM 1565 N N . LEU A 1 192 ? 33.633 45.189 8.085 1.00 46.47 192 LEU A N 1
ATO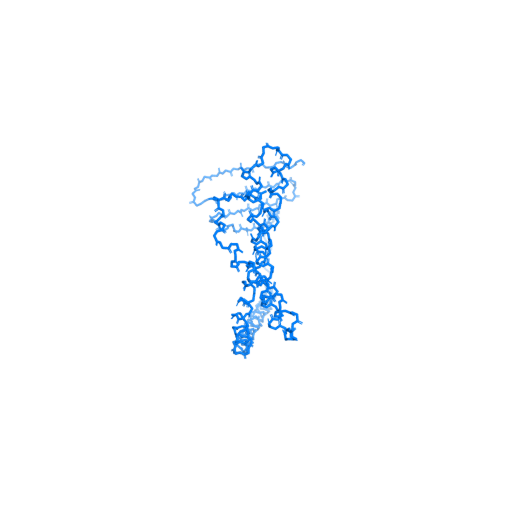M 1566 C CA . LEU A 1 192 ? 32.384 45.033 7.341 1.00 46.47 192 LEU A CA 1
ATOM 1567 C C . LEU A 1 192 ? 32.093 46.320 6.573 1.00 46.47 192 LEU A C 1
ATOM 1569 O O . LEU A 1 192 ? 32.059 47.396 7.166 1.00 46.47 192 LEU A O 1
ATOM 1573 N N . PHE A 1 193 ? 31.876 46.200 5.266 1.00 44.69 193 PHE A N 1
ATOM 1574 C CA . PHE A 1 193 ? 31.400 47.301 4.436 1.00 44.69 193 PHE A CA 1
ATOM 1575 C C . PHE A 1 193 ? 29.957 47.028 4.011 1.00 44.69 193 PHE A C 1
ATOM 1577 O O . PHE A 1 193 ? 29.669 45.968 3.453 1.00 44.69 193 PHE A O 1
ATOM 1584 N N . ASN A 1 194 ? 29.080 48.005 4.242 1.00 43.59 194 ASN A N 1
ATOM 1585 C CA . ASN A 1 194 ? 27.815 48.133 3.524 1.00 43.59 194 ASN A CA 1
ATOM 1586 C C . ASN A 1 194 ? 27.963 49.225 2.453 1.00 43.59 194 ASN A C 1
ATOM 1588 O O . ASN A 1 194 ? 28.836 50.087 2.564 1.00 43.59 194 ASN A O 1
ATOM 1592 N N . SER A 1 195 ? 27.084 49.252 1.455 1.00 45.03 195 SER A N 1
ATOM 1593 C CA . SER A 1 195 ? 27.009 50.276 0.401 1.00 45.03 195 SER A CA 1
ATOM 1594 C C . SER A 1 195 ? 26.594 51.681 0.895 1.00 45.03 195 SER A C 1
ATOM 1596 O O . SER A 1 195 ? 26.138 52.509 0.111 1.00 45.03 195 SER A O 1
ATOM 1598 N N . SER A 1 196 ? 26.739 51.982 2.189 1.00 47.41 196 SER A N 1
ATOM 1599 C CA . SER A 1 196 ? 26.586 53.318 2.781 1.00 47.41 196 SER A CA 1
ATOM 1600 C C . SER A 1 196 ? 27.571 53.503 3.946 1.00 47.41 196 SER A C 1
ATOM 1602 O O . SER A 1 196 ? 27.837 52.542 4.674 1.00 47.41 196 SER A O 1
ATOM 1604 N N . PRO A 1 197 ? 28.155 54.705 4.125 1.00 40.38 197 PRO A N 1
ATOM 1605 C CA . PRO A 1 197 ? 29.392 54.904 4.873 1.00 40.38 197 PRO A CA 1
ATOM 1606 C C . PRO A 1 197 ? 29.120 55.046 6.375 1.00 40.38 197 PRO A C 1
ATOM 1608 O O . PRO A 1 197 ? 29.168 56.140 6.928 1.00 40.38 197 PRO A O 1
ATOM 1611 N N . GLN A 1 198 ? 28.845 53.940 7.059 1.00 39.94 198 GLN A N 1
ATOM 1612 C CA . GLN A 1 198 ? 28.909 53.884 8.520 1.00 39.94 198 GLN A CA 1
ATOM 1613 C C . GLN A 1 198 ? 29.874 52.773 8.937 1.00 39.94 198 GLN A C 1
ATOM 1615 O O . GLN A 1 198 ? 29.718 51.616 8.552 1.00 39.94 198 GLN A O 1
ATOM 1620 N N . MET A 1 199 ? 30.924 53.150 9.674 1.00 37.91 199 MET A N 1
ATOM 1621 C CA . MET A 1 199 ? 31.963 52.234 10.148 1.00 37.91 199 MET A CA 1
ATOM 1622 C C . MET A 1 199 ? 31.594 51.686 11.524 1.00 37.91 199 MET A C 1
ATOM 1624 O O . MET A 1 199 ? 31.433 52.451 12.470 1.00 37.91 199 MET A O 1
ATOM 1628 N N . VAL A 1 200 ? 31.538 50.362 11.648 1.00 41.03 200 VAL A N 1
ATOM 1629 C CA . VAL A 1 200 ? 31.420 49.670 12.937 1.00 41.03 200 VAL A CA 1
ATOM 1630 C C . VAL A 1 200 ? 32.653 48.788 13.120 1.00 41.03 200 VAL A C 1
ATOM 1632 O O . VAL A 1 200 ? 32.975 47.977 12.251 1.00 41.03 200 VAL A O 1
ATOM 1635 N N . PHE A 1 201 ? 33.356 48.954 14.242 1.00 41.72 201 PHE A N 1
ATOM 1636 C CA . PHE A 1 201 ? 34.472 48.095 14.636 1.00 41.72 201 PHE A CA 1
ATOM 1637 C C . PHE A 1 201 ? 33.978 47.079 15.667 1.00 41.72 201 PHE A C 1
ATOM 1639 O O . PHE A 1 201 ? 33.503 47.461 16.732 1.00 41.72 201 PHE A O 1
ATOM 1646 N N . LEU A 1 202 ? 34.102 45.787 15.361 1.00 41.09 202 LEU A N 1
ATOM 1647 C CA . LEU A 1 202 ? 33.820 44.701 16.300 1.00 41.09 202 LEU A CA 1
ATOM 1648 C C . LEU A 1 202 ? 35.138 44.063 16.745 1.00 41.09 202 LEU A C 1
ATOM 1650 O O . LEU A 1 202 ? 35.938 43.624 15.918 1.00 41.09 202 LEU A O 1
ATOM 1654 N N . HIS A 1 203 ? 35.359 44.033 18.058 1.00 39.50 203 HIS A N 1
ATOM 1655 C CA . HIS A 1 203 ? 36.523 43.421 18.689 1.00 39.50 203 HIS A CA 1
ATOM 1656 C C . HIS A 1 203 ? 36.124 42.067 19.279 1.00 39.50 203 HIS A C 1
ATOM 1658 O O . HIS A 1 203 ? 35.265 42.005 20.157 1.00 39.50 203 HIS A O 1
ATOM 1664 N N . PHE A 1 204 ? 36.756 40.989 18.816 1.00 39.09 204 PHE A N 1
ATOM 1665 C CA . PHE A 1 204 ? 36.565 39.651 19.372 1.00 39.09 204 PHE A CA 1
ATOM 1666 C C . PHE A 1 204 ? 37.835 39.218 20.100 1.00 39.09 204 PHE A C 1
ATOM 1668 O O . PHE A 1 204 ? 38.916 39.188 19.512 1.00 39.09 204 PHE A O 1
ATOM 1675 N N . ARG A 1 205 ? 37.696 38.871 21.383 1.00 31.33 205 ARG A N 1
ATOM 1676 C CA . ARG A 1 205 ? 38.761 38.274 22.193 1.00 31.33 205 ARG A CA 1
ATOM 1677 C C . ARG A 1 205 ? 38.428 36.795 22.365 1.00 31.33 205 ARG A C 1
ATOM 1679 O O . ARG A 1 205 ? 37.430 36.472 22.997 1.00 31.33 205 ARG A O 1
ATOM 1686 N N . PHE A 1 206 ? 39.233 35.921 21.772 1.00 35.94 206 PHE A N 1
ATOM 1687 C CA . PHE A 1 206 ? 39.139 34.482 22.007 1.00 35.94 206 PHE A CA 1
ATOM 1688 C C . PHE A 1 206 ? 39.938 34.162 23.278 1.00 35.94 206 PHE A C 1
ATOM 1690 O O . PHE A 1 206 ? 41.112 34.531 23.358 1.00 35.94 206 PHE A O 1
ATOM 1697 N N . MET A 1 207 ? 39.272 33.573 24.275 1.00 36.22 207 MET A N 1
ATOM 1698 C CA . MET A 1 207 ? 39.906 32.876 25.401 1.00 36.22 207 MET A CA 1
ATOM 1699 C C . MET A 1 207 ? 40.018 31.396 25.062 1.00 36.22 207 MET A C 1
ATOM 1701 O O . MET A 1 207 ? 39.070 30.888 24.421 1.00 36.22 207 MET A O 1
#

Organism: Clavispora lusitaniae (strain ATCC 42720) (NCBI:txid306902)

Radius of gyration: 38.98 Å; chains: 1; bounding box: 96×78×59 Å

Sequence (207 aa):
MISVNSTSINPTHVTGLLHTLSSASSILATAHKNGPVYTYSQYLRGASASLNAISAESVLATATASSAKASASAALRSAALDLAGLEWEQNQYTEWLTLWPERVVYWRFWFPSRLPFWFDYLFTISVLWYYICHWHWIMFWWLLGAFSFRQPRERAEPFPRSNYCSYYSARISNGWSLLYIRKNVGTTWARLFNSSPQMVFLHFRFM

Foldseek 3Di:
DDDDDDPDDDCPCLVVLVVLLVVLVVQCVVDPDPVSVVVSVLSNLLSVLSNQLNVLVVQCVPDPDPVSVVVSSVSNVVSVVSNVVSVVVVVVVVCCVVVVVVVCCCVVPVVVVCVVVVVVVVVVVVVVVVVVVVVVVVVVVVVVVVVVPDDDDDDDDDDDDDDDWDWDWDDDPPQKTKTWTDDPPQFTWIWIDDPDDDGDTDGDDDD

pLDDT: mean 71.5, std 20.84, range [31.33, 95.75]

Secondary structure (DSSP, 8-state):
----------GGGHHHHHHHHHHHHHHHTT--SHHHHHHHHHHHHHHHHHHHHHHHHHHHHH--SHHHHHHHHHHHHHHHHHHHHHHHHHHHHHHHHHHHHHHHHIIIIIHHHHHHHHHHHHHHHHHHHHHHHHHHHHHHHHHHHHHTT--------PPPP-----EEEEE-TTS-EEEEEEETTTEEEEEEE-SS----EE-----